Protein AF-A0A9P4YDV0-F1 (afdb_monomer)

pLDDT: mean 84.82, std 18.79, range [29.38, 98.62]

Secondary structure (DSSP, 8-state):
--PPPP------PPPP---------SPPPEEEEE-TTSSHHHHHHHTTT-TTEEEEE-TTHHHHHHHHHHHTT--TTTS-HHHHHHHHHHHHHHHHHHHHHHHHHHHTT-EEEEEEEGGGSS-GGGGSHHHHTT----------HHHHGGG-SS----------SSSSS-HHHHHTSEEEEEE--HHHHHHHHHHHHHTTS---TTSGGGGGS-SHHHHHHHHHHHHHHHHHH-S--GGGGGGSSSPPPEEEEHHHHHHSTTHHHHHHHHT--GGG---B-PPPPGGG----HHHHHHHHHHHT-SB--GGG--TT--HHHHHHHHHHHH-HHHHHHHHHHHHHHHHHHHHHHTTB-

Organism: NCBI:txid101480

Solvent-accessible surface area (backbone atoms only — not comparable to full-atom values): 20565 Å² total; per-residue (Å²): 143,86,84,83,83,86,82,88,79,87,80,80,78,80,78,82,80,79,80,77,71,78,74,63,70,78,47,50,35,33,39,36,32,27,44,83,65,25,54,61,69,57,53,49,50,30,55,69,58,31,82,58,54,46,80,47,72,48,50,39,48,63,21,45,52,48,35,49,76,73,53,69,27,52,41,70,87,80,51,52,72,64,60,40,49,52,41,50,52,41,39,48,52,16,45,39,53,48,51,48,55,44,51,54,26,49,78,70,63,29,36,34,41,36,42,41,44,40,71,44,44,36,54,49,31,62,52,31,76,54,35,74,72,69,46,90,64,89,87,58,79,58,72,47,63,78,75,57,59,77,66,80,75,68,99,64,84,67,69,75,73,55,65,86,55,78,44,21,51,37,42,69,64,57,50,62,27,35,45,34,36,41,38,50,64,40,66,60,25,54,52,53,44,51,60,29,46,49,77,64,43,90,71,63,88,85,44,74,79,56,53,63,73,49,45,60,60,53,49,57,45,43,53,48,33,46,51,50,19,37,73,68,63,39,93,65,63,77,84,65,55,67,75,48,90,38,40,61,60,42,30,44,46,36,53,34,60,69,73,46,76,33,48,60,61,48,16,74,71,54,78,49,55,67,90,31,53,34,65,62,51,79,60,50,69,70,90,76,55,95,64,54,68,57,56,48,52,70,42,47,74,63,31,74,26,48,53,80,65,72,88,77,47,64,82,89,68,51,66,68,64,49,46,53,52,31,30,75,74,63,34,61,75,51,26,51,51,50,48,53,52,25,60,69,36,42,64,49,44,54,58,48,58,77,55,39,106

Structure (mmCIF, N/CA/C/O backbone):
data_AF-A0A9P4YDV0-F1
#
_entry.id   AF-A0A9P4YDV0-F1
#
loop_
_atom_site.group_PDB
_atom_site.id
_atom_site.type_symbol
_atom_site.label_atom_id
_atom_site.label_alt_id
_atom_site.label_comp_id
_atom_site.label_asym_id
_atom_site.label_entity_id
_atom_site.label_seq_id
_atom_site.pdbx_PDB_ins_code
_atom_site.Cartn_x
_atom_site.Cartn_y
_atom_site.Cartn_z
_atom_site.occupancy
_atom_site.B_iso_or_equiv
_atom_site.auth_seq_id
_atom_site.auth_comp_id
_atom_site.auth_asym_id
_atom_site.auth_atom_id
_atom_site.pdbx_PDB_model_num
ATOM 1 N N . MET A 1 1 ? -51.296 32.438 71.874 1.00 37.81 1 MET A N 1
ATOM 2 C CA . MET A 1 1 ? -51.106 33.066 70.551 1.00 37.81 1 MET A CA 1
ATOM 3 C C . MET A 1 1 ? -49.721 33.682 70.507 1.00 37.81 1 MET A C 1
ATOM 5 O O . MET A 1 1 ? -49.513 34.690 71.159 1.00 37.81 1 MET A O 1
ATOM 9 N N . HIS A 1 2 ? -48.781 33.007 69.852 1.00 33.03 2 HIS A N 1
ATOM 10 C CA . HIS A 1 2 ? -47.797 33.551 68.909 1.00 33.03 2 HIS A CA 1
ATOM 11 C C . HIS A 1 2 ? -46.732 32.478 68.676 1.00 33.03 2 HIS A C 1
ATOM 13 O O . HIS A 1 2 ? -46.094 31.990 69.603 1.00 33.03 2 HIS A O 1
ATOM 19 N N . ILE A 1 3 ? -46.674 32.055 67.418 1.00 31.69 3 ILE A N 1
ATOM 20 C CA . ILE A 1 3 ? -45.832 31.009 66.849 1.00 31.69 3 ILE A CA 1
ATOM 21 C C . ILE A 1 3 ? -44.561 31.700 66.350 1.00 31.69 3 ILE A C 1
ATOM 23 O O . ILE A 1 3 ? -44.663 32.688 65.623 1.00 31.69 3 ILE A O 1
ATOM 27 N N . ASN A 1 4 ? -43.393 31.189 66.744 1.00 33.06 4 ASN A N 1
ATOM 28 C CA . ASN A 1 4 ? -42.101 31.593 66.192 1.00 33.06 4 ASN A CA 1
ATOM 29 C C . ASN A 1 4 ? -41.799 30.800 64.915 1.00 33.06 4 ASN A C 1
ATOM 31 O O . ASN A 1 4 ? -42.068 29.602 64.832 1.00 33.06 4 ASN A O 1
ATOM 35 N N . GLN A 1 5 ? -41.273 31.529 63.935 1.00 34.62 5 GLN A N 1
ATOM 36 C CA . GLN A 1 5 ? -40.997 31.122 62.562 1.00 34.62 5 GLN A CA 1
ATOM 37 C C . GLN A 1 5 ? -39.845 30.115 62.446 1.00 34.62 5 GLN A C 1
ATOM 39 O O . GLN A 1 5 ? -38.881 30.149 63.209 1.00 34.62 5 GLN A O 1
ATOM 44 N N . ALA A 1 6 ? -39.981 29.249 61.443 1.00 32.50 6 ALA A N 1
ATOM 45 C CA . ALA A 1 6 ? -38.998 28.293 60.964 1.00 32.50 6 ALA A CA 1
ATOM 46 C C . ALA A 1 6 ? -37.864 28.988 60.189 1.00 32.50 6 ALA A C 1
ATOM 48 O O . ALA A 1 6 ? -38.115 29.910 59.413 1.00 32.50 6 ALA A O 1
ATOM 49 N N . SER A 1 7 ? -36.634 28.508 60.376 1.00 33.78 7 SER A N 1
ATOM 50 C CA . SER A 1 7 ? -35.503 28.742 59.478 1.00 33.78 7 SER A CA 1
ATOM 51 C C . SER A 1 7 ? -35.179 27.426 58.772 1.00 33.78 7 SER A C 1
ATOM 53 O O . SER A 1 7 ? -34.692 26.491 59.414 1.00 33.78 7 SER A O 1
ATOM 55 N N . ASP A 1 8 ? -35.466 27.356 57.476 1.00 32.34 8 ASP A N 1
ATOM 56 C CA . ASP A 1 8 ? -35.072 26.250 56.607 1.00 32.34 8 ASP A CA 1
ATOM 57 C C . ASP A 1 8 ? -33.569 26.329 56.311 1.00 32.34 8 ASP A C 1
ATOM 59 O O . ASP A 1 8 ? -33.057 27.353 55.859 1.00 32.34 8 ASP A O 1
ATOM 63 N N . GLY A 1 9 ? -32.858 25.237 56.595 1.00 30.41 9 GLY A N 1
ATOM 64 C CA . GLY A 1 9 ? -31.489 25.018 56.150 1.00 30.41 9 GLY A CA 1
ATOM 65 C C . GLY A 1 9 ? -31.487 24.341 54.782 1.00 30.41 9 GLY A C 1
ATOM 66 O O . GLY A 1 9 ? -31.937 23.203 54.651 1.00 30.41 9 GLY A O 1
ATOM 67 N N . GLU A 1 10 ? -30.954 25.027 53.775 1.00 30.59 10 GLU A N 1
ATOM 68 C CA . GLU A 1 10 ? -30.620 24.453 52.472 1.00 30.59 10 GLU A CA 1
ATOM 69 C C . GLU A 1 10 ? -29.505 23.404 52.621 1.00 30.59 10 GLU A C 1
ATOM 71 O O . GLU A 1 10 ? -28.344 23.729 52.872 1.00 30.59 10 GLU A O 1
ATOM 76 N N . GLN A 1 11 ? -29.841 22.129 52.420 1.00 31.47 11 GLN A N 1
ATOM 77 C CA . GLN A 1 11 ? -28.874 21.105 52.026 1.00 31.47 11 GLN A CA 1
ATOM 78 C C . GLN A 1 11 ? -28.828 21.047 50.497 1.00 31.47 11 GLN A C 1
ATOM 80 O O . GLN A 1 11 ? -29.600 20.334 49.859 1.00 31.47 11 GLN A O 1
ATOM 85 N N . ALA A 1 12 ? -27.905 21.800 49.898 1.00 31.98 12 ALA A N 1
ATOM 86 C CA . ALA A 1 12 ? -27.522 21.606 48.506 1.00 31.98 12 ALA A CA 1
ATOM 87 C C . ALA A 1 12 ? -26.691 20.316 48.401 1.00 31.98 12 ALA A C 1
ATOM 89 O O . ALA A 1 12 ? -25.545 20.259 48.852 1.00 31.98 12 ALA A O 1
ATOM 90 N N . SER A 1 13 ? -27.283 19.261 47.835 1.00 32.31 13 SER A N 1
ATOM 91 C CA . SER A 1 13 ? -26.586 18.005 47.563 1.00 32.31 13 SER A CA 1
ATOM 92 C C . SER A 1 13 ? -25.487 18.233 46.524 1.00 32.31 13 SER A C 1
ATOM 94 O O . SER A 1 13 ? -25.754 18.671 45.403 1.00 32.31 13 SER A O 1
ATOM 96 N N . SER A 1 14 ? -24.254 17.919 46.908 1.00 34.41 14 SER A N 1
ATOM 97 C CA . SER A 1 14 ? -23.055 17.965 46.079 1.00 34.41 14 SER A CA 1
ATOM 98 C C . SER A 1 14 ? -23.213 17.156 44.790 1.00 34.41 14 SER A C 1
ATOM 100 O O . SER A 1 14 ? -23.652 16.006 44.818 1.00 34.41 14 SER A O 1
ATOM 102 N N . GLY A 1 15 ? -22.818 17.778 43.679 1.00 29.38 15 GLY A N 1
ATOM 103 C CA . GLY A 1 15 ? -22.942 17.274 42.319 1.00 29.38 15 GLY A CA 1
ATOM 104 C C . GLY A 1 15 ? -22.369 15.876 42.097 1.00 29.38 15 GLY A C 1
ATOM 105 O O . GLY A 1 15 ? -21.229 15.570 42.457 1.00 29.38 15 GLY A O 1
ATOM 106 N N . GLY A 1 16 ? -23.170 15.052 41.421 1.00 30.03 16 GLY A N 1
ATOM 107 C CA . GLY A 1 16 ? -22.703 13.832 40.785 1.00 30.03 16 GLY A CA 1
ATOM 108 C C . GLY A 1 16 ? -21.623 14.175 39.765 1.00 30.03 16 GLY A C 1
ATOM 109 O O . GLY A 1 16 ? -21.872 14.881 38.788 1.00 30.03 16 GLY A O 1
ATOM 110 N N . HIS A 1 17 ? -20.415 13.677 40.008 1.00 32.69 17 HIS A N 1
ATOM 111 C CA . HIS A 1 17 ? -19.387 13.577 38.987 1.00 32.69 17 HIS A CA 1
ATOM 112 C C . HIS A 1 17 ? -19.917 12.653 37.889 1.00 32.69 17 HIS A C 1
ATOM 114 O O . HIS A 1 17 ? -19.949 11.433 38.051 1.00 32.69 17 HIS A O 1
ATOM 120 N N . ASN A 1 18 ? -20.339 13.236 36.767 1.00 35.44 18 ASN A N 1
ATOM 121 C CA . ASN A 1 18 ? -20.419 12.506 35.512 1.00 35.44 18 ASN A CA 1
ATOM 122 C C . ASN A 1 18 ? -18.984 12.102 35.158 1.00 35.44 18 ASN A C 1
ATOM 124 O O . ASN A 1 18 ? -18.235 12.886 34.576 1.00 35.44 18 ASN A O 1
ATOM 128 N N . ASN A 1 19 ? -18.597 10.882 35.533 1.00 36.47 19 ASN A N 1
ATOM 129 C CA . ASN A 1 19 ? -17.461 10.195 34.936 1.00 36.47 19 ASN A CA 1
ATOM 130 C C . ASN A 1 19 ? -17.820 9.925 33.471 1.00 36.47 19 ASN A C 1
ATOM 132 O O . ASN A 1 19 ? -18.250 8.834 33.103 1.00 36.47 19 ASN A O 1
ATOM 136 N N . GLY A 1 20 ? -17.668 10.951 32.636 1.00 38.78 20 GLY A N 1
ATOM 137 C CA . GLY A 1 20 ? -17.596 10.817 31.192 1.00 38.78 20 GLY A CA 1
ATOM 138 C C . GLY A 1 20 ? -16.286 10.130 30.833 1.00 38.78 20 GLY A C 1
ATOM 139 O O . GLY A 1 20 ? -15.388 10.759 30.286 1.00 38.78 20 GLY A O 1
ATOM 140 N N . GLN A 1 21 ? -16.151 8.847 31.180 1.00 39.78 21 GLN A N 1
ATOM 141 C CA . GLN A 1 21 ? -15.220 7.983 30.474 1.00 39.78 21 GLN A CA 1
ATOM 142 C C . GLN A 1 21 ? -15.730 7.936 29.041 1.00 39.78 21 GLN A C 1
ATOM 144 O O . GLN A 1 21 ? -16.777 7.348 28.768 1.00 39.78 21 GLN A O 1
ATOM 149 N N . SER A 1 22 ? -15.027 8.634 28.151 1.00 44.28 22 SER A N 1
ATOM 150 C CA . SER A 1 22 ? -15.204 8.462 26.721 1.00 44.28 22 SER A CA 1
ATOM 151 C C . SER A 1 22 ? -15.054 6.973 26.436 1.00 44.28 22 SER A C 1
ATOM 153 O O . SER A 1 22 ? -13.999 6.376 26.654 1.00 44.28 22 SER A O 1
ATOM 155 N N . VAL A 1 23 ? -16.163 6.329 26.083 1.00 53.59 23 VAL A N 1
ATOM 156 C CA . VAL A 1 23 ? -16.136 4.937 25.664 1.00 53.59 23 VAL A CA 1
ATOM 157 C C . VAL A 1 23 ? -15.607 4.983 24.243 1.00 53.59 23 VAL A C 1
ATOM 159 O O . VAL A 1 23 ? -16.386 5.221 23.317 1.00 53.59 23 VAL A O 1
ATOM 162 N N . ARG A 1 24 ? -14.285 4.806 24.090 1.00 62.81 24 ARG A N 1
ATOM 163 C CA . ARG A 1 24 ? -13.625 4.624 22.793 1.00 62.81 24 ARG A CA 1
ATOM 164 C C . ARG A 1 24 ? -14.524 3.773 21.906 1.00 62.81 24 ARG A C 1
ATOM 166 O O . ARG A 1 24 ? -15.026 2.731 22.348 1.00 62.81 24 ARG A O 1
ATOM 173 N N . SER A 1 25 ? -14.775 4.240 20.684 1.00 66.06 25 SER A N 1
ATOM 174 C CA . SER A 1 25 ? -15.699 3.553 19.786 1.00 66.06 25 SER A CA 1
ATOM 175 C C . SER A 1 25 ? -15.279 2.083 19.639 1.00 66.06 25 SER A C 1
ATOM 177 O O . SER A 1 25 ? -14.094 1.754 19.665 1.00 66.06 25 SER A O 1
ATOM 179 N N . LYS A 1 26 ? -16.242 1.168 19.487 1.00 72.69 26 LYS A N 1
ATOM 180 C CA . LYS A 1 26 ? -15.947 -0.271 19.360 1.00 72.69 26 LYS A CA 1
ATOM 181 C C . LYS A 1 26 ? -15.254 -0.641 18.036 1.00 72.69 26 LYS A C 1
ATOM 183 O O . LYS A 1 26 ? -15.113 -1.830 17.757 1.00 72.69 26 LYS A O 1
ATOM 188 N N . CYS A 1 27 ? -14.868 0.323 17.195 1.00 85.25 27 CYS A N 1
ATOM 189 C CA . CYS A 1 27 ? -14.182 0.016 15.947 1.00 85.25 27 CYS A CA 1
ATOM 190 C C . CYS A 1 27 ? -12.715 -0.380 16.174 1.00 85.25 27 CYS A C 1
ATOM 192 O O . CYS A 1 27 ? -12.068 -0.005 17.154 1.00 85.25 27 CYS A O 1
ATOM 194 N N . ARG A 1 28 ? -12.200 -1.207 15.261 1.00 91.88 28 ARG A N 1
ATOM 195 C CA . ARG A 1 28 ? -10.800 -1.637 15.265 1.00 91.88 28 ARG A CA 1
ATOM 196 C C . ARG A 1 28 ? -9.918 -0.543 14.671 1.00 91.88 28 ARG A C 1
ATOM 198 O O . ARG A 1 28 ? -10.344 0.190 13.783 1.00 91.88 28 ARG A O 1
ATOM 205 N N . ASP A 1 29 ? -8.663 -0.509 15.106 1.00 95.81 29 ASP A N 1
ATOM 206 C CA . ASP A 1 29 ? -7.611 0.209 14.384 1.00 95.81 29 ASP A CA 1
ATOM 207 C C . ASP A 1 29 ? -7.491 -0.351 12.958 1.00 95.81 29 ASP A C 1
ATOM 209 O O . ASP A 1 29 ? -7.679 -1.551 12.734 1.00 95.81 29 ASP A O 1
ATOM 213 N N . VAL A 1 30 ? -7.179 0.499 11.984 1.00 97.31 30 VAL A N 1
ATOM 214 C CA . VAL A 1 30 ? -7.125 0.118 10.570 1.00 97.31 30 VAL A CA 1
ATOM 215 C C . VAL A 1 30 ? -5.687 -0.131 10.150 1.00 97.31 30 VAL A C 1
ATOM 217 O O . VAL A 1 30 ? -4.818 0.725 10.322 1.00 97.31 30 VAL A O 1
ATOM 220 N N . PHE A 1 31 ? -5.459 -1.283 9.524 1.00 97.94 31 PHE A N 1
ATOM 221 C CA . PHE A 1 31 ? -4.211 -1.586 8.838 1.00 97.94 31 PHE A CA 1
ATOM 222 C C . PHE A 1 31 ? -4.447 -1.513 7.328 1.00 97.94 31 PHE A C 1
ATOM 224 O O . PHE A 1 31 ? -5.088 -2.379 6.727 1.00 97.94 31 PHE A O 1
ATOM 231 N N . LEU A 1 32 ? -3.921 -0.461 6.706 1.00 98.25 32 LEU A N 1
ATOM 232 C CA . LEU A 1 32 ? -3.960 -0.257 5.267 1.00 98.25 32 LEU A CA 1
ATOM 233 C C . LEU A 1 32 ? -2.791 -0.988 4.602 1.00 98.25 32 LEU A C 1
ATOM 235 O O . LEU A 1 32 ? -1.633 -0.572 4.697 1.00 98.25 32 LEU A O 1
ATOM 239 N N . PHE A 1 33 ? -3.128 -2.049 3.880 1.00 97.75 33 PHE A N 1
ATOM 240 C CA . PHE A 1 33 ? -2.254 -2.792 2.989 1.00 97.75 33 PHE A CA 1
ATOM 241 C C . PHE A 1 33 ? -2.365 -2.227 1.574 1.00 97.75 33 PHE A C 1
ATOM 243 O O . PHE A 1 33 ? -3.440 -2.137 0.984 1.00 97.75 33 PHE A O 1
ATOM 250 N N . SER A 1 34 ? -1.233 -1.840 0.998 1.00 96.12 34 SER A N 1
ATOM 251 C CA . SER A 1 34 ? -1.177 -1.313 -0.370 1.00 96.12 34 SER A CA 1
ATOM 252 C C . SER A 1 34 ? -0.063 -1.966 -1.179 1.00 96.12 34 SER A C 1
ATOM 254 O O . SER A 1 34 ? 0.778 -2.685 -0.642 1.00 96.12 34 SER A O 1
ATOM 256 N N . VAL A 1 35 ? -0.033 -1.699 -2.477 1.00 93.56 35 VAL A N 1
ATOM 257 C CA . VAL A 1 35 ? 1.162 -1.874 -3.310 1.00 93.56 35 VAL A CA 1
ATOM 258 C C . VAL A 1 35 ? 1.691 -0.476 -3.634 1.00 93.56 35 VAL A C 1
ATOM 260 O O . VAL A 1 35 ? 0.962 0.517 -3.539 1.00 93.56 35 VAL A O 1
ATOM 263 N N . SER A 1 36 ? 2.972 -0.346 -3.974 1.00 91.81 36 SER A N 1
ATOM 264 C CA . SER A 1 36 ? 3.485 0.939 -4.442 1.00 91.81 36 SER A CA 1
ATOM 265 C C . SER A 1 36 ? 2.667 1.443 -5.635 1.00 91.81 36 SER A C 1
ATOM 267 O O . SER A 1 36 ? 2.254 0.675 -6.496 1.00 91.81 36 SER A O 1
ATOM 269 N N . ARG A 1 37 ? 2.447 2.762 -5.686 1.00 94.44 37 ARG A N 1
ATOM 270 C CA . ARG A 1 37 ? 1.733 3.465 -6.773 1.00 94.44 37 ARG A CA 1
ATOM 271 C C . ARG A 1 37 ? 0.225 3.182 -6.897 1.00 94.44 37 ARG A C 1
ATOM 273 O O . ARG A 1 37 ? -0.366 3.543 -7.915 1.00 94.44 37 ARG A O 1
ATOM 280 N N . THR A 1 38 ? -0.437 2.685 -5.848 1.00 94.69 38 THR A N 1
ATOM 281 C CA . THR A 1 38 ? -1.906 2.502 -5.823 1.00 94.69 38 THR A CA 1
ATOM 282 C C . THR A 1 38 ? -2.711 3.732 -5.385 1.00 94.69 38 THR A C 1
ATOM 284 O O . THR A 1 38 ? -3.892 3.601 -5.129 1.00 94.69 38 THR A O 1
ATOM 287 N N . LEU A 1 39 ? -2.113 4.930 -5.307 1.00 96.06 39 LEU A N 1
ATOM 288 C CA . LEU A 1 39 ? -2.715 6.143 -4.706 1.00 96.06 39 LEU A CA 1
ATOM 289 C C . LEU A 1 39 ? -2.942 6.074 -3.183 1.00 96.06 39 LEU A C 1
ATOM 291 O O . LEU A 1 39 ? -3.650 6.905 -2.625 1.00 96.06 39 LEU A O 1
ATOM 295 N N . SER A 1 40 ? -2.261 5.171 -2.478 1.00 96.19 40 SER A N 1
ATOM 296 C CA . SER A 1 40 ? -2.430 5.001 -1.028 1.00 96.19 40 SER A CA 1
ATOM 297 C C . SER A 1 40 ? -2.066 6.223 -0.179 1.00 96.19 40 SER A C 1
ATOM 299 O O . SER A 1 40 ? -2.691 6.455 0.848 1.00 96.19 40 SER A O 1
ATOM 301 N N . ASN A 1 41 ? -1.144 7.081 -0.630 1.00 95.75 41 ASN A N 1
ATOM 302 C CA . ASN A 1 41 ? -0.886 8.366 0.038 1.00 95.75 41 ASN A CA 1
ATOM 303 C C . ASN A 1 41 ? -2.015 9.397 -0.170 1.00 95.75 41 ASN A C 1
ATOM 305 O O . ASN A 1 41 ? -2.311 10.158 0.746 1.00 95.75 41 ASN A O 1
ATOM 309 N N . VAL A 1 42 ? -2.662 9.413 -1.345 1.00 96.31 42 VAL A N 1
ATOM 310 C CA . VAL A 1 42 ? -3.852 10.254 -1.597 1.00 96.31 42 VAL A CA 1
ATOM 311 C C . VAL A 1 42 ? -4.998 9.787 -0.703 1.00 96.31 42 VAL A C 1
ATOM 313 O O . VAL A 1 42 ? -5.668 10.596 -0.074 1.00 96.31 42 VAL A O 1
ATOM 316 N N . PHE A 1 43 ? -5.174 8.471 -0.588 1.00 97.19 43 PHE A N 1
ATOM 317 C CA . PHE A 1 43 ? -6.168 7.872 0.293 1.00 97.19 43 PHE A CA 1
ATOM 318 C C . PHE A 1 43 ? -5.951 8.245 1.767 1.00 97.19 43 PHE A C 1
ATOM 320 O O . PHE A 1 43 ? -6.890 8.683 2.425 1.00 97.19 43 PHE A O 1
ATOM 327 N N . CYS A 1 44 ? -4.714 8.191 2.274 1.00 96.94 44 CYS A N 1
ATOM 328 C CA . CYS A 1 44 ? -4.419 8.713 3.613 1.00 96.94 44 CYS A CA 1
ATOM 329 C C . CYS A 1 44 ? -4.720 10.214 3.728 1.00 96.94 44 CYS A C 1
ATOM 331 O O . CYS A 1 44 ? -5.302 10.637 4.723 1.00 96.94 44 CYS A O 1
ATOM 333 N N . ARG A 1 45 ? -4.411 11.027 2.709 1.00 96.06 45 ARG A N 1
ATOM 334 C CA . ARG A 1 45 ? -4.729 12.465 2.718 1.00 96.06 45 ARG A CA 1
ATOM 335 C C . ARG A 1 45 ? -6.236 12.726 2.825 1.00 96.06 45 ARG A C 1
ATOM 337 O O . ARG A 1 45 ? -6.629 13.560 3.633 1.00 96.06 45 ARG A O 1
ATOM 344 N N . LEU A 1 46 ? -7.066 11.969 2.102 1.00 97.25 46 LEU A N 1
ATOM 345 C CA . LEU A 1 46 ? -8.532 12.039 2.208 1.00 97.25 46 LEU A CA 1
ATOM 346 C C . LEU A 1 46 ? -9.027 11.743 3.630 1.00 97.25 46 LEU A C 1
ATOM 348 O O . LEU A 1 46 ? -9.967 12.373 4.105 1.00 97.25 46 LEU A O 1
ATOM 352 N N . LEU A 1 47 ? -8.384 10.802 4.320 1.00 97.19 47 LEU A N 1
ATOM 353 C CA . LEU A 1 47 ? -8.751 10.376 5.671 1.00 97.19 47 LEU A CA 1
ATOM 354 C C . LEU A 1 47 ? -8.052 11.185 6.778 1.00 97.19 47 LEU A C 1
ATOM 356 O O . LEU A 1 47 ? -8.191 10.858 7.955 1.00 97.19 47 LEU A O 1
ATOM 360 N N . SER A 1 48 ? -7.274 12.221 6.448 1.00 96.31 48 SER A N 1
ATOM 361 C CA . SER A 1 48 ? -6.397 12.877 7.431 1.00 96.31 48 SER A CA 1
ATOM 362 C C . SER A 1 48 ? -7.128 13.790 8.418 1.00 96.31 48 SER A C 1
ATOM 364 O O . SER A 1 48 ? -6.515 14.250 9.374 1.00 96.31 48 SER A O 1
ATOM 366 N N . ALA A 1 49 ? -8.398 14.117 8.161 1.00 96.44 49 ALA A N 1
ATOM 367 C CA . ALA A 1 49 ? -9.209 14.999 9.004 1.00 96.44 49 ALA A CA 1
ATOM 368 C C . ALA A 1 49 ? -10.211 14.239 9.894 1.00 96.44 49 ALA A C 1
ATOM 370 O O . ALA A 1 49 ? -11.036 14.865 10.557 1.00 96.44 49 ALA A O 1
ATOM 371 N N . GLN A 1 50 ? -10.144 12.903 9.917 1.00 96.50 50 GLN A N 1
ATOM 372 C CA . GLN A 1 50 ? -11.027 12.061 10.719 1.00 96.50 50 GLN A CA 1
ATOM 373 C C . GLN A 1 50 ? -10.846 12.346 12.215 1.00 96.50 50 GLN A C 1
ATOM 375 O O . GLN A 1 50 ? -9.773 12.140 12.786 1.00 96.50 50 GLN A O 1
ATOM 380 N N . THR A 1 51 ? -11.910 12.817 12.862 1.00 94.06 51 THR A N 1
ATOM 381 C CA . THR A 1 51 ? -11.916 13.070 14.306 1.00 94.06 51 THR A CA 1
ATOM 382 C C . THR A 1 51 ? -11.838 11.754 15.074 1.00 94.06 51 THR A C 1
ATOM 384 O O . THR A 1 51 ? -12.481 10.773 14.714 1.00 94.06 51 THR A O 1
ATOM 387 N N . GLY A 1 52 ? -11.008 11.707 16.119 1.00 94.31 52 GLY A N 1
ATOM 388 C CA . GLY A 1 52 ? -10.752 10.469 16.866 1.00 94.31 52 GLY A CA 1
ATOM 389 C C . GLY A 1 52 ? -9.795 9.493 16.172 1.00 94.31 52 GLY A C 1
ATOM 390 O O . GLY A 1 52 ? -9.674 8.360 16.625 1.00 94.31 52 GLY A O 1
ATOM 391 N N . TRP A 1 53 ? -9.100 9.908 15.105 1.00 96.81 53 TRP A N 1
ATOM 392 C CA . TRP A 1 53 ? -8.106 9.089 14.409 1.00 96.81 53 TRP A CA 1
ATOM 393 C C . TRP A 1 53 ? -6.730 9.758 14.372 1.00 96.81 53 TRP A C 1
ATOM 395 O O . TRP A 1 53 ? -6.610 10.981 14.307 1.00 96.81 53 TRP A O 1
ATOM 405 N N . VAL A 1 54 ? -5.683 8.937 14.369 1.00 97.12 54 VAL A N 1
ATOM 406 C CA . VAL A 1 54 ? -4.307 9.328 14.037 1.00 97.12 54 VAL A CA 1
ATOM 407 C C . VAL A 1 54 ? -3.787 8.460 12.901 1.00 97.12 54 VAL A C 1
ATOM 409 O O . VAL A 1 54 ? -4.171 7.297 12.768 1.00 97.12 54 VAL A O 1
ATOM 412 N N . GLN A 1 55 ? -2.916 9.027 12.072 1.00 96.62 55 GLN A N 1
ATOM 413 C CA . GLN A 1 55 ? -2.274 8.308 10.977 1.00 96.62 55 GLN A CA 1
ATOM 414 C C . GLN A 1 55 ? -0.815 8.036 11.293 1.00 96.62 55 GLN A C 1
ATOM 416 O O . GLN A 1 55 ? -0.134 8.871 11.889 1.00 96.62 55 GLN A O 1
ATOM 421 N N . SER A 1 56 ? -0.336 6.882 10.846 1.00 94.56 56 SER A N 1
ATOM 422 C CA . SER A 1 56 ? 1.076 6.540 10.909 1.00 94.56 56 SER A CA 1
ATOM 423 C C . SER A 1 56 ? 1.492 5.704 9.704 1.00 94.56 56 SER A C 1
ATOM 425 O O . SER A 1 56 ? 0.707 4.917 9.181 1.00 94.56 56 SER A O 1
ATOM 427 N N . ASP A 1 57 ? 2.735 5.853 9.257 1.00 89.12 57 ASP A N 1
ATOM 428 C CA . ASP A 1 57 ? 3.164 5.353 7.953 1.00 89.12 57 ASP A CA 1
ATOM 429 C C . ASP A 1 57 ? 4.487 4.571 8.022 1.00 89.12 57 ASP A C 1
ATOM 431 O O . ASP A 1 57 ? 5.453 4.976 8.667 1.00 89.12 57 ASP A O 1
ATOM 435 N N . TYR A 1 58 ? 4.543 3.470 7.266 1.00 89.38 58 TYR A N 1
ATOM 436 C CA . TYR A 1 58 ? 5.756 2.785 6.801 1.00 89.38 58 TYR A CA 1
ATOM 437 C C . TYR A 1 58 ? 6.764 2.322 7.868 1.00 89.38 58 TYR A C 1
ATOM 439 O O . TYR A 1 58 ? 7.970 2.276 7.617 1.00 89.38 58 TYR A O 1
ATOM 447 N N . HIS A 1 59 ? 6.297 1.886 9.037 1.00 93.75 59 HIS A N 1
ATOM 448 C CA . HIS A 1 59 ? 7.183 1.389 10.100 1.00 93.75 59 HIS A CA 1
ATOM 449 C C . HIS A 1 59 ? 8.048 0.185 9.695 1.00 93.75 59 HIS A C 1
ATOM 451 O O . HIS A 1 59 ? 9.131 -0.006 10.241 1.00 93.75 59 HIS A O 1
ATOM 457 N N . LEU A 1 60 ? 7.612 -0.596 8.703 1.00 93.38 60 LEU A N 1
ATOM 458 C CA . LEU A 1 60 ? 8.274 -1.833 8.266 1.00 93.38 60 LEU A CA 1
ATOM 459 C C . LEU A 1 60 ? 9.201 -1.632 7.052 1.00 93.38 60 LEU A C 1
ATOM 461 O O . LEU A 1 60 ? 9.841 -2.563 6.568 1.00 93.38 60 LEU A O 1
ATOM 465 N N . GLN A 1 61 ? 9.307 -0.397 6.556 1.00 93.12 61 GLN A N 1
ATOM 466 C CA . GLN A 1 61 ? 10.058 -0.064 5.347 1.00 93.12 61 GLN A CA 1
ATOM 467 C C . GLN A 1 61 ? 11.573 -0.303 5.487 1.00 93.12 61 GLN A C 1
ATOM 469 O O . GLN A 1 61 ? 12.233 -0.662 4.509 1.00 93.12 61 GLN A O 1
ATOM 474 N N . LYS A 1 62 ? 12.143 -0.086 6.681 1.00 93.38 62 LYS A N 1
ATOM 475 C CA . LYS A 1 62 ? 13.597 -0.187 6.904 1.00 93.38 62 LYS A CA 1
ATOM 476 C C . LYS A 1 62 ? 14.116 -1.609 6.685 1.00 93.38 62 LYS A C 1
ATOM 478 O O . LYS A 1 62 ? 15.069 -1.780 5.931 1.00 93.38 62 LYS A O 1
ATOM 483 N N . GLY A 1 63 ? 13.468 -2.608 7.291 1.00 92.75 63 GLY A N 1
ATOM 484 C CA . GLY A 1 63 ? 13.827 -4.020 7.115 1.00 92.75 63 GLY A CA 1
ATOM 485 C C . GLY A 1 63 ? 13.716 -4.458 5.653 1.00 92.75 63 GLY A C 1
ATOM 486 O O . GLY A 1 63 ? 14.635 -5.076 5.118 1.00 92.75 63 GLY A O 1
ATOM 487 N N . PHE A 1 64 ? 12.650 -4.038 4.961 1.00 92.19 64 PHE A N 1
ATOM 488 C CA . PHE A 1 64 ? 12.488 -4.314 3.533 1.00 92.19 64 PHE A CA 1
ATOM 489 C C . PHE A 1 64 ? 13.632 -3.733 2.689 1.00 92.19 64 PHE A C 1
ATOM 491 O O . PHE A 1 64 ? 14.250 -4.463 1.914 1.00 92.19 64 PHE A O 1
ATOM 498 N N . PHE A 1 65 ? 13.955 -2.442 2.832 1.00 91.31 65 PHE A N 1
ATOM 499 C CA . PHE A 1 65 ? 15.025 -1.849 2.022 1.00 91.31 65 PHE A CA 1
ATOM 500 C C . PHE A 1 65 ? 16.408 -2.375 2.389 1.00 91.31 65 PHE A C 1
ATOM 502 O O . PHE A 1 65 ? 17.227 -2.546 1.494 1.00 91.31 65 PHE A O 1
ATOM 509 N N . HIS A 1 66 ? 16.642 -2.727 3.652 1.00 93.75 66 HIS A N 1
ATOM 510 C CA . HIS A 1 66 ? 17.843 -3.460 4.032 1.00 93.75 66 HIS A CA 1
ATOM 511 C C . HIS A 1 66 ? 17.947 -4.794 3.275 1.00 93.75 66 HIS A C 1
ATOM 513 O O . HIS A 1 66 ? 18.978 -5.057 2.662 1.00 93.75 66 HIS A O 1
ATOM 519 N N . SER A 1 67 ? 16.870 -5.590 3.231 1.00 91.25 67 SER A N 1
ATOM 520 C CA . SER A 1 67 ? 16.871 -6.870 2.505 1.00 91.25 67 SER A CA 1
ATOM 521 C C . SER A 1 67 ? 17.117 -6.720 1.005 1.00 91.25 67 SER A C 1
ATOM 523 O O . SER A 1 67 ? 17.907 -7.467 0.428 1.00 91.25 67 SER A O 1
ATOM 525 N N . ARG A 1 68 ? 16.517 -5.697 0.384 1.00 89.44 68 ARG A N 1
ATOM 526 C CA . ARG A 1 68 ? 16.764 -5.359 -1.020 1.00 89.44 68 ARG A CA 1
ATOM 527 C C . ARG A 1 68 ? 18.225 -4.984 -1.248 1.00 89.44 68 ARG A C 1
ATOM 529 O O . ARG A 1 68 ? 18.869 -5.517 -2.141 1.00 89.44 68 ARG A O 1
ATOM 536 N N . ASP A 1 69 ? 18.729 -4.044 -0.458 1.00 90.19 69 ASP A N 1
ATOM 537 C CA . ASP A 1 69 ? 20.004 -3.386 -0.733 1.00 90.19 69 ASP A CA 1
ATOM 538 C C . ASP A 1 69 ? 21.210 -4.260 -0.334 1.00 90.19 69 ASP A C 1
ATOM 540 O O . ASP A 1 69 ? 22.302 -4.065 -0.867 1.00 90.19 69 ASP A O 1
ATOM 544 N N . LYS A 1 70 ? 21.046 -5.204 0.607 1.00 93.62 70 LYS A N 1
ATOM 545 C CA . LYS A 1 70 ? 22.149 -6.026 1.137 1.00 93.62 70 LYS A CA 1
ATOM 546 C C . LYS A 1 70 ? 22.208 -7.443 0.596 1.00 93.62 70 LYS A C 1
ATOM 548 O O . LYS A 1 70 ? 23.307 -7.982 0.496 1.00 93.62 70 LYS A O 1
ATOM 553 N N . PHE A 1 71 ? 21.068 -8.045 0.274 1.00 91.25 71 PHE A N 1
ATOM 554 C CA . PHE A 1 71 ? 21.031 -9.442 -0.150 1.00 91.25 71 PHE A CA 1
ATOM 555 C C . PHE A 1 71 ? 19.959 -9.747 -1.202 1.00 91.25 71 PHE A C 1
ATOM 557 O O . PHE A 1 71 ? 19.656 -10.915 -1.415 1.00 91.25 71 PHE A O 1
ATOM 564 N N . ASP A 1 72 ? 19.408 -8.732 -1.885 1.00 87.94 72 ASP A N 1
ATOM 565 C CA . ASP A 1 72 ? 18.481 -8.894 -3.023 1.00 87.94 72 ASP A CA 1
ATOM 566 C C . ASP A 1 72 ? 17.339 -9.890 -2.735 1.00 87.94 72 ASP A C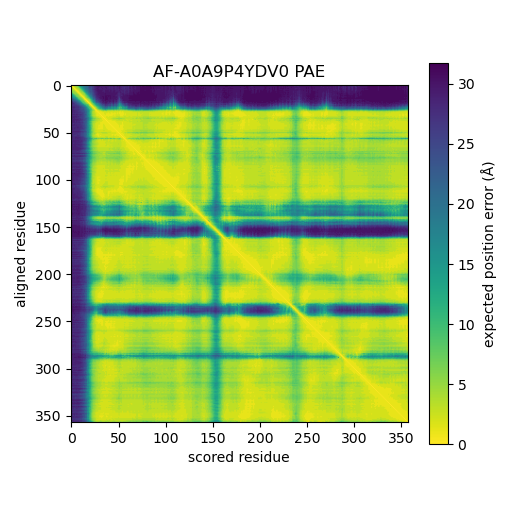 1
ATOM 568 O O . ASP A 1 72 ? 16.989 -10.740 -3.558 1.00 87.94 72 ASP A O 1
ATOM 572 N N . TRP A 1 73 ? 16.799 -9.816 -1.511 1.00 87.00 73 TRP A N 1
ATOM 573 C CA . TRP A 1 73 ? 15.738 -10.700 -1.009 1.00 87.00 73 TRP A CA 1
ATOM 574 C C . TRP A 1 73 ? 16.061 -12.203 -1.057 1.00 87.00 73 TRP A C 1
ATOM 576 O O . TRP A 1 73 ? 15.151 -13.033 -1.088 1.00 87.00 73 TRP A O 1
ATOM 586 N N . ALA A 1 74 ? 17.346 -12.566 -1.067 1.00 86.69 74 ALA A N 1
ATOM 587 C CA . ALA A 1 74 ? 17.776 -13.946 -0.902 1.00 86.69 74 ALA A CA 1
ATOM 588 C C . ALA A 1 74 ? 17.190 -14.560 0.387 1.00 86.69 74 ALA A C 1
ATOM 590 O O . ALA A 1 74 ? 16.980 -13.833 1.369 1.00 86.69 74 ALA A O 1
ATOM 591 N N . PRO A 1 75 ? 16.929 -15.880 0.400 1.00 86.31 75 PRO A N 1
ATOM 592 C CA . PRO A 1 75 ? 16.416 -16.559 1.579 1.00 86.31 75 PRO A CA 1
ATOM 593 C C . PRO A 1 75 ? 17.268 -16.348 2.832 1.00 86.31 75 PRO A C 1
ATOM 595 O O . PRO A 1 75 ? 18.497 -16.345 2.772 1.00 86.31 75 PRO A O 1
ATOM 598 N N . LEU A 1 76 ? 16.618 -16.175 3.989 1.00 86.19 76 LEU A N 1
ATOM 599 C CA . LEU A 1 76 ? 17.310 -15.870 5.251 1.00 86.19 76 LEU A CA 1
ATOM 600 C C . LEU A 1 76 ? 18.243 -16.991 5.746 1.00 86.19 76 LEU A C 1
ATOM 602 O O . LEU A 1 76 ? 19.075 -16.754 6.621 1.00 86.19 76 LEU A O 1
ATOM 606 N N . ASP A 1 77 ? 18.087 -18.213 5.247 1.00 85.94 77 ASP A N 1
ATOM 607 C CA . ASP A 1 77 ? 18.959 -19.366 5.489 1.00 85.94 77 ASP A CA 1
ATOM 608 C C . ASP A 1 77 ? 20.100 -19.504 4.465 1.00 85.94 77 ASP A C 1
ATOM 610 O O . ASP A 1 77 ? 21.024 -20.281 4.693 1.00 85.94 77 ASP A O 1
ATOM 614 N N . GLU A 1 78 ? 20.079 -18.717 3.388 1.00 88.81 78 GLU A N 1
ATOM 615 C CA . GLU A 1 78 ? 21.134 -18.656 2.367 1.00 88.81 78 GLU A CA 1
ATOM 616 C C . GLU A 1 78 ? 22.077 -17.446 2.548 1.00 88.81 78 GLU A C 1
ATOM 618 O O . GLU A 1 78 ? 23.079 -17.322 1.839 1.00 88.81 78 GLU A O 1
ATOM 623 N N . ILE A 1 79 ? 21.790 -16.550 3.500 1.00 90.62 79 ILE A N 1
ATOM 624 C CA . ILE A 1 79 ? 22.618 -15.375 3.829 1.00 90.62 79 ILE A CA 1
ATOM 625 C C . ILE A 1 79 ? 23.455 -15.592 5.098 1.00 90.62 79 ILE A C 1
ATOM 627 O O . ILE A 1 79 ? 23.261 -16.550 5.842 1.00 90.62 79 ILE A O 1
ATOM 631 N N . SER A 1 80 ? 24.392 -14.679 5.376 1.00 94.69 80 SER A N 1
ATOM 632 C CA . SER A 1 80 ? 25.206 -14.747 6.595 1.00 94.69 80 SER A CA 1
ATOM 633 C C . SER A 1 80 ? 24.386 -14.494 7.866 1.00 94.69 80 SER A C 1
ATOM 635 O O . SER A 1 80 ? 23.440 -13.702 7.870 1.00 94.69 80 SER A O 1
ATOM 637 N N . ASP A 1 81 ? 24.815 -15.091 8.981 1.00 92.94 81 ASP A N 1
ATOM 638 C CA . ASP A 1 81 ? 24.193 -14.887 10.298 1.00 92.94 81 ASP A CA 1
ATOM 639 C C . ASP A 1 81 ? 24.170 -13.416 10.736 1.00 92.94 81 ASP A C 1
ATOM 641 O O . ASP A 1 81 ? 23.283 -13.007 11.483 1.00 92.94 81 ASP A O 1
ATOM 645 N N . GLU A 1 82 ? 25.149 -12.617 10.300 1.00 95.50 82 GLU A N 1
ATOM 646 C CA . GLU A 1 82 ? 25.189 -11.172 10.557 1.00 95.50 82 GLU A CA 1
ATOM 647 C C . GLU A 1 82 ? 24.039 -10.462 9.832 1.00 95.50 82 GLU A C 1
ATOM 649 O O . GLU A 1 82 ? 23.208 -9.831 10.481 1.00 95.50 82 GLU A O 1
ATOM 654 N N . LEU A 1 83 ? 23.916 -10.649 8.511 1.00 94.56 83 LEU A N 1
ATOM 655 C CA . LEU A 1 83 ? 22.848 -10.036 7.712 1.00 94.56 83 LEU A CA 1
ATOM 656 C C . LEU A 1 83 ? 21.460 -10.500 8.164 1.00 94.56 83 LEU A C 1
ATOM 658 O O . LEU A 1 83 ? 20.519 -9.707 8.227 1.00 94.56 83 LEU A O 1
ATOM 662 N N . ARG A 1 84 ? 21.335 -11.780 8.530 1.00 91.69 84 ARG A N 1
ATOM 663 C CA . ARG A 1 84 ? 20.102 -12.335 9.091 1.00 91.69 84 ARG A CA 1
ATOM 664 C C . ARG A 1 84 ? 19.719 -11.639 10.397 1.00 91.69 84 ARG A C 1
ATOM 666 O O . ARG A 1 84 ? 18.562 -11.248 10.552 1.00 91.69 84 ARG A O 1
ATOM 673 N N . ARG A 1 85 ? 20.667 -11.468 11.328 1.00 92.12 85 ARG A N 1
ATOM 674 C CA . ARG A 1 85 ? 20.432 -10.763 12.601 1.00 92.12 85 ARG A CA 1
ATOM 675 C C . ARG A 1 85 ? 20.087 -9.293 12.383 1.00 92.12 85 ARG A C 1
ATOM 677 O O . ARG A 1 85 ? 19.145 -8.813 13.007 1.00 92.12 85 ARG A O 1
ATOM 684 N N . GLU A 1 86 ? 20.785 -8.605 11.481 1.00 95.00 86 GLU A N 1
ATOM 685 C CA . GLU A 1 86 ? 20.499 -7.208 11.132 1.00 95.00 86 GLU A CA 1
ATOM 686 C C . GLU A 1 86 ? 19.073 -7.035 10.585 1.00 95.00 86 GLU A C 1
ATOM 688 O O . GLU A 1 86 ? 18.328 -6.172 11.058 1.00 95.00 86 GLU A O 1
ATOM 693 N N . TYR A 1 87 ? 18.652 -7.883 9.639 1.00 93.19 87 TYR A N 1
ATOM 694 C CA . TYR A 1 87 ? 17.288 -7.857 9.104 1.00 93.19 87 TYR A CA 1
ATOM 695 C C . TYR A 1 87 ? 16.230 -8.109 10.189 1.00 93.19 87 TYR A C 1
ATOM 697 O O . TYR A 1 87 ? 15.237 -7.375 10.268 1.00 93.19 87 TYR A O 1
ATOM 705 N N . ILE A 1 88 ? 16.436 -9.132 11.026 1.00 91.50 88 ILE A N 1
ATOM 706 C CA . ILE A 1 88 ? 15.509 -9.485 12.109 1.00 91.50 88 ILE A CA 1
ATOM 707 C C . ILE A 1 88 ? 15.376 -8.318 13.093 1.00 91.50 88 ILE A C 1
ATOM 709 O O . ILE A 1 88 ? 14.256 -7.928 13.420 1.00 91.50 88 ILE A O 1
ATOM 713 N N . GLU A 1 89 ? 16.485 -7.705 13.508 1.00 93.12 89 GLU A N 1
ATOM 714 C CA . GLU A 1 89 ? 16.465 -6.581 14.448 1.00 93.12 89 GLU A CA 1
ATOM 715 C C . GLU A 1 89 ? 15.790 -5.336 13.849 1.00 93.12 89 GLU A C 1
ATOM 717 O O . GLU A 1 89 ? 14.937 -4.730 14.495 1.00 93.12 89 GLU A O 1
ATOM 722 N N . LEU A 1 90 ? 16.066 -4.992 12.585 1.00 95.00 90 LEU A N 1
ATOM 723 C CA . LEU A 1 90 ? 15.370 -3.894 11.896 1.00 95.00 90 LEU A CA 1
ATOM 724 C C . LEU A 1 90 ? 13.859 -4.138 11.781 1.00 95.00 90 LEU A C 1
ATOM 726 O O . LEU A 1 90 ? 13.066 -3.197 11.870 1.00 95.00 90 LEU A O 1
ATOM 730 N N . THR A 1 91 ? 13.458 -5.392 11.576 1.00 92.56 91 THR A N 1
ATOM 731 C CA . THR A 1 91 ? 12.044 -5.775 11.497 1.00 92.56 91 THR A CA 1
ATOM 732 C C . THR A 1 91 ? 11.382 -5.695 12.873 1.00 92.56 91 THR A C 1
ATOM 734 O O . THR A 1 91 ? 10.300 -5.117 12.982 1.00 92.56 91 THR A O 1
ATOM 737 N N . HIS A 1 92 ? 12.047 -6.166 13.936 1.00 92.00 92 HIS A N 1
ATOM 738 C CA . HIS A 1 92 ? 11.583 -5.993 15.318 1.00 92.00 92 HIS A CA 1
ATOM 739 C C . HIS A 1 92 ? 11.380 -4.520 15.669 1.00 92.00 92 HIS A C 1
ATOM 741 O O . HIS A 1 92 ? 10.303 -4.160 16.137 1.00 92.00 92 HIS A O 1
ATOM 747 N N . GLN A 1 93 ? 12.353 -3.658 15.372 1.00 93.38 93 GLN A N 1
ATOM 748 C CA . GLN A 1 93 ? 12.237 -2.217 15.617 1.00 93.38 93 GLN A CA 1
ATOM 749 C C . GLN A 1 93 ? 11.025 -1.609 14.901 1.00 93.38 93 GLN A C 1
ATOM 751 O O . GLN A 1 93 ? 10.296 -0.806 15.480 1.00 93.38 93 GLN A O 1
ATOM 756 N N . GLY A 1 94 ? 10.772 -2.005 13.650 1.00 94.00 94 GLY A N 1
ATOM 757 C CA . GLY A 1 94 ? 9.589 -1.561 12.911 1.00 94.00 94 GLY A CA 1
ATOM 758 C C . GLY A 1 94 ? 8.277 -1.982 13.580 1.00 94.00 94 GLY A C 1
ATOM 759 O O . GLY A 1 94 ? 7.358 -1.172 13.715 1.00 94.00 94 GLY A O 1
ATOM 760 N N . VAL A 1 95 ? 8.199 -3.231 14.046 1.00 93.25 95 VAL A N 1
ATOM 761 C CA . VAL A 1 95 ? 7.031 -3.758 14.768 1.00 93.25 95 VAL A CA 1
ATOM 762 C C . VAL A 1 95 ? 6.834 -3.059 16.118 1.00 93.25 95 VAL A C 1
ATOM 764 O O . VAL A 1 95 ? 5.702 -2.756 16.488 1.00 93.25 95 VAL A O 1
ATOM 767 N N . GLU A 1 96 ? 7.911 -2.731 16.830 1.00 92.25 96 GLU A N 1
ATOM 768 C CA . GLU A 1 96 ? 7.854 -1.993 18.096 1.00 92.25 96 GLU A CA 1
ATOM 769 C C . GLU A 1 96 ? 7.376 -0.555 17.918 1.00 92.25 96 GLU A C 1
ATOM 771 O O . GLU A 1 96 ? 6.543 -0.089 18.693 1.00 92.25 96 GLU A O 1
ATOM 776 N N . ILE A 1 97 ? 7.848 0.141 16.880 1.00 94.19 97 ILE A N 1
ATOM 777 C CA . ILE A 1 97 ? 7.382 1.499 16.572 1.00 94.19 97 ILE A CA 1
ATOM 778 C C . ILE A 1 97 ? 5.886 1.479 16.233 1.00 94.19 97 ILE A C 1
ATOM 780 O O . ILE A 1 97 ? 5.145 2.332 16.718 1.00 94.19 97 ILE A O 1
ATOM 784 N N . LEU A 1 98 ? 5.427 0.496 15.448 1.00 95.50 98 LEU A N 1
ATOM 785 C CA . LEU A 1 98 ? 4.004 0.312 15.152 1.00 95.50 98 LEU A CA 1
ATOM 786 C C . LEU A 1 98 ? 3.193 0.059 16.430 1.00 95.50 98 LEU A C 1
ATOM 788 O O . LEU A 1 98 ? 2.178 0.716 16.660 1.00 95.50 98 LEU A O 1
ATOM 792 N N . GLN A 1 99 ? 3.643 -0.869 17.274 1.00 93.81 99 GLN A N 1
ATOM 793 C CA . GLN A 1 99 ? 2.962 -1.183 18.525 1.00 93.81 99 GLN A CA 1
ATOM 794 C C . GLN A 1 99 ? 2.884 0.046 19.442 1.00 93.81 99 GLN A C 1
ATOM 796 O O . GLN A 1 99 ? 1.810 0.376 19.941 1.00 93.81 99 GLN A O 1
ATOM 801 N N . LYS A 1 100 ? 3.985 0.791 19.571 1.00 94.00 100 LYS A N 1
ATOM 802 C CA . LYS A 1 100 ? 4.023 2.040 20.329 1.00 94.00 100 LYS A CA 1
ATOM 803 C C . LYS A 1 100 ? 3.061 3.090 19.767 1.00 94.00 100 LYS A C 1
ATOM 805 O O . LYS A 1 100 ? 2.329 3.703 20.537 1.00 94.00 100 LYS A O 1
ATOM 810 N N . ALA A 1 101 ? 3.024 3.286 18.447 1.00 96.06 101 ALA A N 1
ATOM 811 C CA . ALA A 1 101 ? 2.100 4.231 17.816 1.00 96.06 101 ALA A CA 1
ATOM 812 C C . ALA A 1 101 ? 0.633 3.875 18.111 1.00 96.06 101 ALA A C 1
ATOM 814 O O . ALA A 1 101 ? -0.190 4.759 18.351 1.00 96.06 101 ALA A O 1
ATOM 815 N N . ARG A 1 102 ? 0.311 2.576 18.140 1.00 94.62 102 ARG A N 1
ATOM 816 C CA . ARG A 1 102 ? -1.022 2.084 18.499 1.00 94.62 102 ARG A CA 1
ATOM 817 C C . ARG A 1 102 ? -1.357 2.358 19.964 1.00 94.62 102 ARG A C 1
ATOM 819 O O . ARG A 1 102 ? -2.443 2.843 20.261 1.00 94.62 102 ARG A O 1
ATOM 826 N N . GLU A 1 103 ? -0.434 2.071 20.875 1.00 93.69 103 GLU A N 1
ATOM 827 C CA . GLU A 1 103 ? -0.608 2.329 22.309 1.00 93.69 103 GLU A CA 1
ATOM 828 C C . GLU A 1 103 ? -0.764 3.816 22.615 1.00 93.69 103 GLU A C 1
ATOM 830 O O . GLU A 1 103 ? -1.605 4.192 23.429 1.00 93.69 103 GLU A O 1
ATOM 835 N N . ASP A 1 104 ? 0.022 4.668 21.962 1.00 95.25 104 ASP A N 1
ATOM 836 C CA . ASP A 1 104 ? -0.060 6.114 22.144 1.00 95.25 104 ASP A CA 1
ATOM 837 C C . ASP A 1 104 ? -1.399 6.658 21.606 1.00 95.25 104 ASP A C 1
ATOM 839 O O . ASP A 1 104 ? -2.046 7.449 22.290 1.00 95.25 104 ASP A O 1
ATOM 843 N N . ALA A 1 105 ? -1.900 6.143 20.474 1.00 95.50 105 ALA A N 1
ATOM 844 C CA . ALA A 1 105 ? -3.249 6.455 19.991 1.00 95.50 105 ALA A CA 1
ATOM 845 C C . ALA A 1 105 ? -4.338 6.065 21.007 1.00 95.50 105 ALA A C 1
ATOM 847 O O . ALA A 1 105 ? -5.243 6.853 21.275 1.00 95.50 105 ALA A O 1
ATOM 848 N N . ILE A 1 106 ? -4.234 4.875 21.611 1.00 93.31 106 ILE A N 1
ATOM 849 C CA . ILE A 1 106 ? -5.179 4.397 22.633 1.00 93.31 106 ILE A CA 1
ATOM 850 C C . ILE A 1 106 ? -5.151 5.292 23.879 1.00 93.31 106 ILE A C 1
ATOM 852 O O . ILE A 1 106 ? -6.212 5.631 24.399 1.00 93.31 106 ILE A O 1
ATOM 856 N N . LYS A 1 107 ? -3.964 5.702 24.351 1.00 94.50 107 LYS A N 1
ATOM 857 C CA . LYS A 1 107 ? -3.821 6.613 25.505 1.00 94.50 107 LYS A CA 1
ATOM 858 C C . LYS A 1 107 ? -4.473 7.973 25.262 1.00 94.50 107 LYS A C 1
ATOM 860 O O . LYS A 1 107 ? -4.942 8.594 26.210 1.00 94.50 107 LYS A O 1
ATOM 865 N N . GLU A 1 108 ? -4.504 8.423 24.011 1.00 94.69 108 GLU A N 1
ATOM 866 C CA . GLU A 1 108 ? -5.168 9.661 23.590 1.00 94.69 108 GLU A CA 1
ATOM 867 C C . GLU A 1 108 ? -6.660 9.484 23.261 1.00 94.69 108 GLU A C 1
ATOM 869 O O . GLU A 1 108 ? -7.276 10.423 22.760 1.00 94.69 108 GLU A O 1
ATOM 874 N N . ASP A 1 109 ? -7.239 8.307 23.523 1.00 93.94 109 ASP A N 1
ATOM 875 C CA . ASP A 1 109 ? -8.621 7.956 23.170 1.00 93.94 109 ASP A CA 1
ATOM 876 C C . ASP A 1 109 ? -8.916 8.084 21.659 1.00 93.94 109 ASP A C 1
ATOM 878 O O . ASP A 1 109 ? -9.970 8.542 21.220 1.00 93.94 109 ASP A O 1
ATOM 882 N N . LYS A 1 110 ? -7.945 7.677 20.831 1.00 95.62 110 LYS A N 1
ATOM 883 C CA . LYS A 1 110 ? -8.023 7.692 19.363 1.00 95.62 110 LYS A CA 1
ATOM 884 C C . LYS A 1 110 ? -7.839 6.298 18.765 1.00 95.62 110 LYS A C 1
ATOM 886 O O . LYS A 1 110 ? -7.358 5.362 19.406 1.00 95.62 110 LYS A O 1
ATOM 891 N N . HIS A 1 111 ? -8.221 6.153 17.504 1.00 96.44 111 HIS A N 1
ATOM 892 C CA . HIS A 1 111 ? -7.949 4.996 16.655 1.00 96.44 111 HIS A CA 1
ATOM 893 C C . HIS A 1 111 ? -6.738 5.250 15.759 1.00 96.44 111 HIS A C 1
ATOM 895 O O . HIS A 1 111 ? -6.484 6.380 15.341 1.00 96.44 111 HIS A O 1
ATOM 901 N N . LEU A 1 112 ? -5.986 4.197 15.450 1.00 97.50 112 LEU A N 1
ATOM 902 C CA . LEU A 1 112 ? -4.849 4.277 14.539 1.00 97.50 112 LEU A CA 1
ATOM 903 C C . LEU A 1 112 ? -5.251 3.812 13.134 1.00 97.50 112 LEU A C 1
ATOM 905 O O . LEU A 1 112 ? -5.783 2.718 12.966 1.00 97.50 112 LEU A O 1
ATOM 909 N N . LEU A 1 113 ? -4.937 4.616 12.119 1.00 97.94 113 LEU A N 1
ATOM 910 C CA . LEU A 1 113 ? -4.846 4.196 10.721 1.00 97.94 113 LEU A CA 1
ATOM 911 C C . LEU A 1 113 ? -3.361 4.077 10.362 1.00 97.94 113 LEU A C 1
ATOM 913 O O . LEU A 1 113 ? -2.684 5.089 10.181 1.00 97.94 113 LEU A O 1
ATOM 917 N N . VAL A 1 114 ? -2.850 2.850 10.257 1.00 97.69 114 VAL A N 1
ATOM 918 C CA . VAL A 1 114 ? -1.470 2.610 9.818 1.00 97.69 114 VAL A CA 1
ATOM 919 C C . VAL A 1 114 ? -1.427 2.223 8.345 1.00 97.69 114 VAL A C 1
ATOM 921 O O . VAL A 1 114 ? -2.173 1.346 7.913 1.00 97.69 114 VAL A O 1
ATOM 924 N N . LYS A 1 115 ? -0.510 2.810 7.572 1.00 96.81 115 LYS A N 1
ATOM 925 C CA . LYS A 1 115 ? -0.227 2.381 6.197 1.00 96.81 115 LYS A CA 1
ATOM 926 C C . LYS A 1 115 ? 1.092 1.634 6.077 1.00 96.81 115 LYS A C 1
ATOM 928 O O . LYS A 1 115 ? 2.154 2.170 6.388 1.00 96.81 115 LYS A O 1
ATOM 933 N N . ASN A 1 116 ? 1.048 0.446 5.478 1.00 96.19 116 ASN A N 1
ATOM 934 C CA . ASN A 1 116 ? 2.229 -0.217 4.930 1.00 96.19 116 ASN A CA 1
ATOM 935 C C . ASN A 1 116 ? 1.935 -0.781 3.533 1.00 96.19 116 ASN A C 1
ATOM 937 O O . ASN A 1 116 ? 0.788 -0.959 3.114 1.00 96.19 116 ASN A O 1
ATOM 941 N N . HIS A 1 117 ? 2.992 -1.069 2.781 1.00 95.56 117 HIS A N 1
ATOM 942 C CA . HIS A 1 117 ? 2.845 -1.931 1.619 1.00 95.56 117 HIS A CA 1
ATOM 943 C C . HIS A 1 117 ? 2.764 -3.395 2.062 1.00 95.56 117 HIS A C 1
ATOM 945 O O . HIS A 1 117 ? 3.432 -3.791 3.013 1.00 95.56 117 HIS A O 1
ATOM 951 N N . SER A 1 118 ? 1.966 -4.209 1.370 1.00 94.00 118 SER A N 1
ATOM 952 C CA . SER A 1 118 ? 1.743 -5.622 1.719 1.00 94.00 118 SER A CA 1
ATOM 953 C C . SER A 1 118 ? 3.060 -6.400 1.754 1.00 94.00 118 SER A C 1
ATOM 955 O O . SER A 1 118 ? 3.320 -7.159 2.684 1.00 94.00 118 SER A O 1
ATOM 957 N N . PHE A 1 119 ? 3.947 -6.121 0.798 1.00 91.19 119 PHE A N 1
ATOM 958 C CA . PHE A 1 119 ? 5.270 -6.734 0.702 1.00 91.19 119 PHE A CA 1
ATOM 959 C C . PHE A 1 119 ? 6.261 -6.284 1.793 1.00 91.19 119 PHE A C 1
ATOM 961 O O . PHE A 1 119 ? 7.316 -6.889 1.925 1.00 91.19 119 PHE A O 1
ATOM 968 N N . PHE A 1 120 ? 5.950 -5.262 2.602 1.00 93.69 120 PHE A N 1
ATOM 969 C CA . PHE A 1 120 ? 6.752 -4.946 3.794 1.00 93.69 120 PHE A CA 1
ATOM 970 C C . PHE A 1 120 ? 6.482 -5.902 4.960 1.00 93.69 120 PHE A C 1
ATOM 972 O O . PHE A 1 120 ? 7.223 -5.887 5.935 1.00 93.69 120 PHE A O 1
ATOM 979 N N . THR A 1 121 ? 5.411 -6.694 4.884 1.00 92.19 121 THR A N 1
ATOM 980 C CA . THR A 1 121 ? 4.968 -7.568 5.980 1.00 92.19 121 THR A CA 1
ATOM 981 C C . THR A 1 121 ? 5.349 -9.029 5.784 1.00 92.19 121 THR A C 1
ATOM 983 O O . THR A 1 121 ? 5.082 -9.848 6.654 1.00 92.19 121 THR A O 1
ATOM 986 N N . VAL A 1 122 ? 5.956 -9.372 4.649 1.00 89.06 122 VAL A N 1
ATOM 987 C CA . VAL A 1 122 ? 6.352 -10.746 4.330 1.00 89.06 122 VAL A CA 1
ATOM 988 C C . VAL A 1 122 ? 7.845 -10.932 4.553 1.00 89.06 122 VAL A C 1
ATOM 990 O O . VAL A 1 122 ? 8.621 -9.977 4.515 1.00 89.06 122 VAL A O 1
ATOM 993 N N . GLU A 1 123 ? 8.238 -12.172 4.813 1.00 85.88 123 GLU A N 1
ATOM 994 C CA . GLU A 1 123 ? 9.646 -12.543 4.909 1.00 85.88 123 GLU A CA 1
ATOM 995 C C . GLU A 1 123 ? 10.323 -12.399 3.519 1.00 85.88 123 GLU A C 1
ATOM 997 O O . GLU A 1 123 ? 9.648 -12.584 2.500 1.00 85.88 123 GLU A O 1
ATOM 1002 N N . PRO A 1 124 ? 11.615 -12.009 3.428 1.00 83.75 124 PRO A N 1
ATOM 1003 C CA . PRO A 1 124 ? 12.230 -11.641 2.152 1.00 83.75 124 PRO A CA 1
ATOM 1004 C C . PRO A 1 124 ? 12.227 -12.765 1.115 1.00 83.75 124 PRO A C 1
ATOM 1006 O O . PRO A 1 124 ? 11.974 -12.496 -0.057 1.00 83.75 124 PRO A O 1
ATOM 1009 N N . SER A 1 125 ? 12.418 -14.022 1.522 1.00 78.62 125 SER A N 1
ATOM 1010 C CA . SER A 1 125 ? 12.401 -15.165 0.605 1.00 78.62 125 SER A CA 1
ATOM 1011 C C . SER A 1 125 ? 11.043 -15.364 -0.079 1.00 78.62 125 SER A C 1
ATOM 1013 O O . SER A 1 125 ? 10.992 -15.850 -1.214 1.00 78.62 125 SER A O 1
ATOM 1015 N N . ALA A 1 126 ? 9.948 -14.892 0.533 1.00 80.25 126 ALA A N 1
ATOM 1016 C CA . ALA A 1 126 ? 8.626 -14.869 -0.090 1.00 80.25 126 ALA A CA 1
ATOM 1017 C C . ALA A 1 126 ? 8.566 -13.964 -1.336 1.00 80.25 126 ALA A C 1
ATOM 1019 O O . ALA A 1 126 ? 7.660 -14.126 -2.154 1.00 80.25 126 ALA A O 1
ATOM 1020 N N . LEU A 1 127 ? 9.516 -13.033 -1.502 1.00 78.19 127 LEU A N 1
ATOM 1021 C CA . LEU A 1 127 ? 9.684 -12.158 -2.675 1.00 78.19 127 LEU A CA 1
ATOM 1022 C C . LEU A 1 127 ? 10.495 -12.813 -3.800 1.00 78.19 127 LEU A C 1
ATOM 1024 O O . LEU A 1 127 ? 10.658 -12.222 -4.871 1.00 78.19 127 LEU A O 1
ATOM 1028 N N . SER A 1 128 ? 10.981 -14.038 -3.594 1.00 72.38 128 SER A N 1
ATOM 1029 C CA . SER A 1 128 ? 11.635 -14.813 -4.641 1.00 72.38 128 SER A CA 1
ATOM 1030 C C . SER A 1 128 ? 10.621 -15.361 -5.653 1.00 72.38 128 SER A C 1
ATOM 1032 O O . SER A 1 128 ? 9.491 -15.735 -5.329 1.00 72.38 128 SER A O 1
ATOM 1034 N N . ASN A 1 129 ? 11.055 -15.490 -6.909 1.00 67.50 129 ASN A N 1
ATOM 1035 C CA . ASN A 1 129 ? 10.260 -16.144 -7.953 1.00 67.50 129 ASN A CA 1
ATOM 1036 C C . ASN A 1 129 ? 9.932 -17.610 -7.612 1.00 67.50 129 ASN A C 1
ATOM 1038 O O . ASN A 1 129 ? 8.980 -18.169 -8.148 1.00 67.50 129 ASN A O 1
ATOM 1042 N N . GLU A 1 130 ? 10.734 -18.252 -6.764 1.00 65.88 130 GLU A N 1
ATOM 1043 C CA . GLU A 1 130 ? 10.532 -19.637 -6.340 1.00 65.88 130 GLU A CA 1
ATOM 1044 C C . GLU A 1 130 ? 9.387 -19.763 -5.339 1.00 65.88 130 GLU A C 1
ATOM 1046 O O . GLU A 1 130 ? 8.544 -20.645 -5.498 1.00 65.88 130 GLU A O 1
ATOM 1051 N N . ALA A 1 131 ? 9.296 -18.839 -4.381 1.00 68.38 131 ALA A N 1
ATOM 1052 C CA . ALA A 1 131 ? 8.173 -18.769 -3.453 1.00 68.38 131 ALA A CA 1
ATOM 1053 C C . ALA A 1 131 ? 6.847 -18.534 -4.192 1.00 68.38 131 ALA A C 1
ATOM 1055 O O . ALA A 1 131 ? 5.862 -19.226 -3.945 1.00 68.38 131 ALA A O 1
ATOM 1056 N N . GLN A 1 132 ? 6.838 -17.647 -5.195 1.00 64.31 132 GLN A N 1
ATOM 1057 C CA . GLN A 1 132 ? 5.658 -17.430 -6.050 1.00 64.31 132 GLN A CA 1
ATOM 1058 C C . GLN A 1 132 ? 5.260 -18.676 -6.864 1.00 64.31 132 GLN A C 1
ATOM 1060 O O . GLN A 1 132 ? 4.104 -18.805 -7.261 1.00 64.31 132 GLN A O 1
ATOM 1065 N N . ARG A 1 133 ? 6.193 -19.607 -7.104 1.00 68.69 133 ARG A N 1
ATOM 1066 C CA . ARG A 1 133 ? 5.940 -20.905 -7.756 1.00 68.69 133 ARG A CA 1
ATOM 1067 C C . ARG A 1 133 ? 5.567 -22.021 -6.771 1.00 68.69 133 ARG A C 1
ATOM 1069 O O . ARG A 1 133 ? 5.464 -23.171 -7.187 1.00 68.69 133 ARG A O 1
ATOM 1076 N N . GLY A 1 134 ? 5.349 -21.694 -5.497 1.00 66.75 134 GLY A N 1
ATOM 1077 C CA . GLY A 1 134 ? 4.885 -22.637 -4.478 1.00 66.75 134 GLY A CA 1
ATOM 1078 C C . GLY A 1 134 ? 5.994 -23.367 -3.721 1.00 66.75 134 GLY A C 1
ATOM 1079 O O . GLY A 1 134 ? 5.706 -24.368 -3.072 1.00 66.75 134 GLY A O 1
ATOM 1080 N N . LYS A 1 135 ? 7.250 -22.900 -3.787 1.00 70.69 135 LYS A N 1
ATOM 1081 C CA . LYS A 1 135 ? 8.307 -23.398 -2.894 1.00 70.69 135 LYS A CA 1
ATOM 1082 C C . LYS A 1 135 ? 7.995 -22.960 -1.461 1.00 70.69 135 LYS A C 1
ATOM 1084 O O . LYS A 1 135 ? 7.706 -21.786 -1.231 1.00 70.69 135 LYS A O 1
ATOM 1089 N N . GLU A 1 136 ? 8.068 -23.890 -0.511 1.00 68.69 136 GLU A N 1
ATOM 1090 C CA . GLU A 1 136 ? 7.985 -23.546 0.908 1.00 68.69 136 GLU A CA 1
ATOM 1091 C C . GLU A 1 136 ? 9.158 -22.646 1.301 1.00 68.69 136 GLU A C 1
ATOM 1093 O O . GLU A 1 136 ? 10.303 -22.874 0.906 1.00 68.69 136 GLU A O 1
ATOM 1098 N N . VAL A 1 137 ? 8.849 -21.612 2.076 1.00 65.75 137 VAL A N 1
ATOM 1099 C CA . VAL A 1 137 ? 9.807 -20.619 2.557 1.00 65.75 137 VAL A CA 1
ATOM 1100 C C . VAL A 1 137 ? 9.939 -20.711 4.07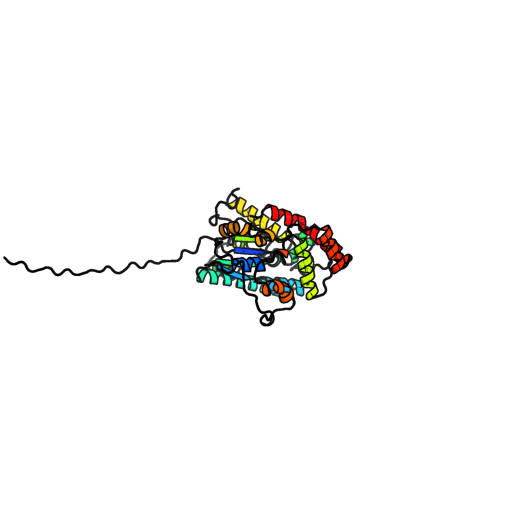6 1.00 65.75 137 VAL A C 1
ATOM 1102 O O . VAL A 1 137 ? 8.933 -20.959 4.751 1.00 65.75 137 VAL A O 1
ATOM 1105 N N . PRO A 1 138 ? 11.143 -20.510 4.646 1.00 64.88 138 PRO A N 1
ATOM 1106 C CA . PRO A 1 138 ? 11.324 -20.488 6.090 1.00 64.88 138 PRO A CA 1
ATOM 1107 C C . PRO A 1 138 ? 10.372 -19.492 6.763 1.00 64.88 138 PRO A C 1
ATOM 1109 O O . PRO A 1 138 ? 10.304 -18.315 6.411 1.00 64.88 138 PRO A O 1
ATOM 1112 N N . SER A 1 139 ? 9.623 -19.961 7.761 1.00 70.75 139 SER A N 1
ATOM 1113 C CA . SER A 1 139 ? 8.654 -19.120 8.459 1.00 70.75 139 SER A CA 1
ATOM 1114 C C . SER A 1 139 ? 9.342 -18.273 9.530 1.00 70.75 139 SER A C 1
ATOM 1116 O O . SER A 1 139 ? 9.869 -18.800 10.508 1.00 70.75 139 SER A O 1
ATOM 1118 N N . LEU A 1 140 ? 9.313 -16.949 9.364 1.00 83.62 140 LEU A N 1
ATOM 1119 C CA . LEU A 1 140 ? 9.717 -15.984 10.390 1.00 83.62 140 LEU A CA 1
ATOM 1120 C C . LEU A 1 140 ? 8.486 -15.443 11.126 1.00 83.62 140 LEU A C 1
ATOM 1122 O O . LEU A 1 140 ? 7.568 -14.950 10.473 1.00 83.62 140 LEU A O 1
ATOM 1126 N N . THR A 1 141 ? 8.473 -15.486 12.458 1.00 87.44 141 THR A N 1
ATOM 1127 C CA . THR A 1 141 ? 7.434 -14.840 13.278 1.00 87.44 141 THR A CA 1
ATOM 1128 C C . THR A 1 141 ? 8.056 -13.714 14.091 1.00 87.44 141 THR A C 1
ATOM 1130 O O . THR A 1 141 ? 9.000 -13.952 14.840 1.00 87.44 141 THR A O 1
ATOM 1133 N N . ILE A 1 142 ? 7.522 -12.500 13.962 1.00 86.12 142 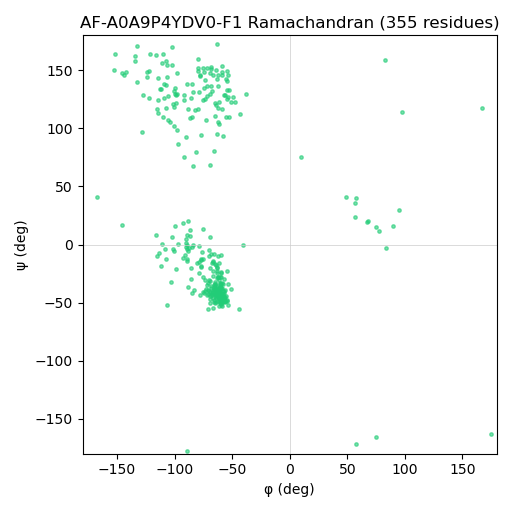ILE A N 1
ATOM 1134 C CA . ILE A 1 142 ? 7.955 -11.314 14.705 1.00 86.12 142 ILE A CA 1
ATOM 1135 C C . ILE A 1 142 ? 6.812 -10.854 15.604 1.00 86.12 142 ILE A C 1
ATOM 1137 O O . ILE A 1 142 ? 5.752 -10.440 15.134 1.00 86.12 142 ILE A O 1
ATOM 1141 N N . VAL A 1 143 ? 7.053 -10.912 16.911 1.00 79.56 143 VAL A N 1
ATOM 1142 C CA . VAL A 1 143 ? 6.114 -10.487 17.953 1.00 79.56 143 VAL A CA 1
ATOM 1143 C C . VAL A 1 143 ? 6.628 -9.182 18.565 1.00 79.56 143 VAL A C 1
ATOM 1145 O O . VAL A 1 143 ? 7.835 -9.078 18.817 1.00 79.56 143 VAL A O 1
ATOM 1148 N N . PRO A 1 144 ? 5.767 -8.180 18.827 1.00 75.00 144 PRO A N 1
ATOM 1149 C CA . PRO A 1 144 ? 6.161 -7.029 19.634 1.00 75.00 144 PRO A CA 1
ATOM 1150 C C . PRO A 1 144 ? 6.706 -7.488 20.996 1.00 75.00 144 PRO A C 1
ATOM 1152 O O . PRO A 1 144 ? 6.014 -8.204 21.719 1.00 75.00 144 PRO A O 1
ATOM 1155 N N . ARG A 1 145 ? 7.927 -7.072 21.371 1.00 70.25 145 ARG A N 1
ATOM 1156 C CA . ARG A 1 145 ? 8.591 -7.540 22.607 1.00 70.25 145 ARG A CA 1
ATOM 1157 C C . ARG A 1 145 ? 7.775 -7.235 23.874 1.00 70.25 145 ARG A C 1
ATOM 1159 O O . ARG A 1 145 ? 7.740 -8.063 24.775 1.00 70.25 145 ARG A O 1
ATOM 1166 N N . ALA A 1 146 ? 7.029 -6.128 23.899 1.00 60.62 146 ALA A N 1
ATOM 1167 C CA . ALA A 1 146 ? 6.115 -5.785 24.995 1.00 60.62 146 ALA A CA 1
ATOM 1168 C C . ALA A 1 146 ? 4.990 -6.820 25.215 1.00 60.62 146 ALA A C 1
ATOM 1170 O O . ALA A 1 146 ? 4.602 -7.069 26.351 1.00 60.62 146 ALA A O 1
ATOM 1171 N N . LEU A 1 147 ? 4.511 -7.475 24.148 1.00 58.09 147 LEU A N 1
ATOM 1172 C CA . LEU A 1 147 ? 3.529 -8.566 24.235 1.00 58.09 147 LEU A CA 1
ATOM 1173 C C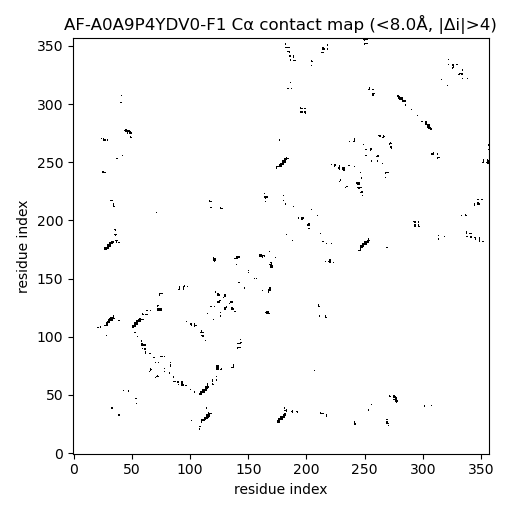 . LEU A 1 147 ? 4.178 -9.910 24.605 1.00 58.09 147 LEU A C 1
ATOM 1175 O O . LEU A 1 147 ? 3.480 -10.845 24.984 1.00 58.09 147 LEU A O 1
ATOM 1179 N N . ALA A 1 148 ? 5.504 -10.023 24.484 1.00 55.56 148 ALA A N 1
ATOM 1180 C CA . ALA A 1 148 ? 6.256 -11.210 24.877 1.00 55.56 148 ALA A CA 1
ATOM 1181 C C . ALA A 1 148 ? 6.640 -11.193 26.370 1.00 55.56 148 ALA A C 1
ATOM 1183 O O . ALA A 1 148 ? 6.726 -12.253 26.983 1.00 55.56 148 ALA A O 1
ATOM 1184 N N . SER A 1 149 ? 6.838 -10.012 26.973 1.00 47.38 149 SER A N 1
ATOM 1185 C CA . SER A 1 149 ? 7.268 -9.874 28.375 1.00 47.38 149 SER A CA 1
ATOM 1186 C C . SER A 1 149 ? 6.161 -10.055 29.421 1.00 47.38 149 SER A C 1
ATOM 1188 O O . SER A 1 149 ? 6.479 -10.290 30.582 1.00 47.38 149 SER A O 1
ATOM 1190 N N . GLU A 1 150 ? 4.875 -10.017 29.050 1.00 46.28 150 GLU A N 1
ATOM 1191 C CA . GLU A 1 150 ? 3.789 -10.410 29.974 1.00 46.28 150 GLU A CA 1
ATOM 1192 C C . GLU A 1 150 ? 3.759 -11.930 30.252 1.00 46.28 150 GLU A C 1
ATOM 1194 O O . GLU A 1 150 ? 3.001 -12.395 31.101 1.00 46.28 150 GLU A O 1
ATOM 1199 N N . ALA A 1 151 ? 4.610 -12.715 29.577 1.00 46.44 151 ALA A N 1
ATOM 1200 C CA . ALA A 1 151 ? 4.721 -14.162 29.752 1.00 46.44 151 ALA A CA 1
ATOM 1201 C C . ALA A 1 151 ? 5.733 -14.607 30.833 1.00 46.44 151 ALA A C 1
ATOM 1203 O O . ALA A 1 151 ? 5.823 -15.803 31.122 1.00 46.44 151 ALA A O 1
ATOM 1204 N N . GLU A 1 152 ? 6.478 -13.698 31.472 1.00 41.56 152 GLU A N 1
ATOM 1205 C CA . GLU A 1 152 ? 7.407 -14.057 32.556 1.00 41.56 152 GLU A CA 1
ATOM 1206 C C . GLU A 1 152 ? 6.730 -13.971 33.928 1.00 41.56 152 GLU A C 1
ATOM 1208 O O . GLU A 1 152 ? 6.930 -13.051 34.717 1.00 41.56 152 GLU A O 1
ATOM 1213 N N . GLY A 1 153 ? 5.895 -14.972 34.210 1.00 35.72 153 GLY A N 1
ATOM 1214 C CA . GLY A 1 153 ? 5.145 -15.050 35.461 1.00 35.72 153 GLY A CA 1
ATOM 1215 C C . GLY A 1 153 ? 4.490 -16.402 35.721 1.00 35.72 153 GLY A C 1
ATOM 1216 O O . GLY A 1 153 ? 3.362 -16.446 36.192 1.00 35.72 153 GLY A O 1
ATOM 1217 N N . GLY A 1 154 ? 5.190 -17.500 35.427 1.00 30.36 154 GLY A N 1
ATOM 1218 C CA . GLY A 1 154 ? 4.773 -18.852 35.805 1.00 30.36 154 GLY A CA 1
ATOM 1219 C C . GLY A 1 154 ? 4.047 -19.603 34.692 1.00 30.36 154 GLY A C 1
ATOM 1220 O O . GLY A 1 154 ? 2.956 -19.224 34.293 1.00 30.36 154 GLY A O 1
ATOM 1221 N N . ILE A 1 155 ? 4.697 -20.673 34.216 1.00 41.22 155 ILE A N 1
ATOM 1222 C CA . ILE A 1 155 ? 4.193 -21.792 33.396 1.00 41.22 155 ILE A CA 1
ATOM 1223 C C . ILE A 1 155 ? 2.768 -21.572 32.865 1.00 41.22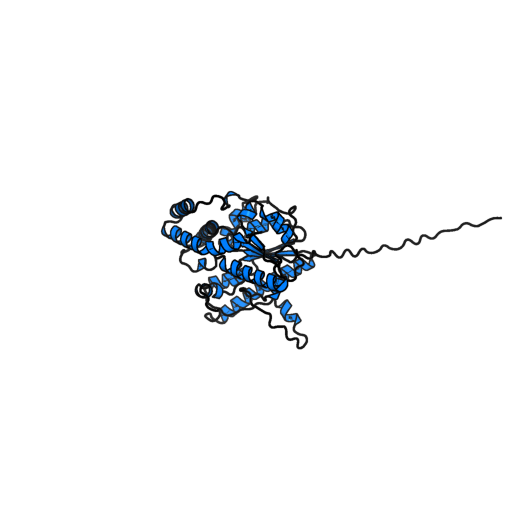 155 ILE A C 1
ATOM 1225 O O . ILE A 1 155 ? 1.803 -22.174 33.332 1.00 41.22 155 ILE A O 1
ATOM 1229 N N . SER A 1 156 ? 2.647 -20.720 31.855 1.00 32.88 156 SER A N 1
ATOM 1230 C CA . SER A 1 156 ? 1.496 -20.718 30.974 1.00 32.88 156 SER A CA 1
ATOM 1231 C C . SER A 1 156 ? 2.041 -21.113 29.621 1.00 32.88 156 SER A C 1
ATOM 1233 O O . SER A 1 156 ? 2.878 -20.410 29.052 1.00 32.88 156 SER A O 1
ATOM 1235 N N . ALA A 1 157 ? 1.637 -22.290 29.146 1.00 33.34 157 ALA A N 1
ATOM 1236 C CA . ALA A 1 157 ? 1.761 -22.625 27.745 1.00 33.34 157 ALA A CA 1
ATOM 1237 C C . ALA A 1 157 ? 0.990 -21.543 26.985 1.00 33.34 157 ALA A C 1
ATOM 1239 O O . ALA A 1 157 ? -0.227 -21.632 26.833 1.00 33.34 157 ALA A O 1
ATOM 1240 N N . THR A 1 158 ? 1.688 -20.492 26.553 1.00 38.91 158 THR A N 1
ATOM 1241 C CA . THR A 1 158 ? 1.192 -19.662 25.466 1.00 38.91 158 THR A CA 1
ATOM 1242 C C . THR A 1 158 ? 0.857 -20.659 24.364 1.00 38.91 158 THR A C 1
ATOM 1244 O O . THR A 1 158 ? 1.729 -21.465 24.009 1.00 38.91 158 THR A O 1
ATOM 1247 N N . PRO A 1 159 ? -0.393 -20.703 23.865 1.00 41.19 159 PRO A N 1
ATOM 1248 C CA . PRO A 1 159 ? -0.657 -21.442 22.646 1.00 41.19 159 PRO A CA 1
ATOM 1249 C C . PRO A 1 159 ? 0.403 -20.967 21.664 1.00 41.19 159 PRO A C 1
ATOM 1251 O O . PRO A 1 159 ? 0.601 -19.754 21.553 1.00 41.19 159 PRO A O 1
ATOM 1254 N N . ALA A 1 160 ? 1.155 -21.893 21.061 1.00 51.12 160 ALA A N 1
ATOM 1255 C CA . ALA A 1 160 ? 2.135 -21.548 20.042 1.00 51.12 160 ALA A CA 1
ATOM 1256 C C . ALA A 1 160 ? 1.467 -20.517 19.129 1.00 51.12 160 ALA A C 1
ATOM 1258 O O . ALA A 1 160 ? 0.431 -20.840 18.539 1.00 51.12 160 ALA A O 1
ATOM 1259 N N . GLN A 1 161 ? 1.957 -19.267 19.152 1.00 64.06 161 GLN A N 1
ATOM 1260 C CA . GLN A 1 161 ? 1.250 -18.159 18.518 1.00 64.06 161 GLN A CA 1
ATOM 1261 C C . GLN A 1 161 ? 1.018 -18.559 17.073 1.00 64.06 161 GLN A C 1
ATOM 1263 O O . GLN A 1 161 ? 1.965 -18.748 16.305 1.00 64.06 161 GLN A O 1
ATOM 1268 N N . THR A 1 162 ? -0.245 -18.827 16.754 1.00 76.12 162 THR A N 1
ATOM 1269 C CA . THR A 1 162 ? -0.565 -19.526 15.520 1.00 76.12 162 THR A CA 1
ATOM 1270 C C . THR A 1 162 ? -0.242 -18.583 14.377 1.00 76.12 162 THR A C 1
ATOM 1272 O O . THR A 1 162 ? -0.614 -17.408 14.397 1.00 76.12 162 THR A O 1
ATOM 1275 N N . LYS A 1 163 ? 0.510 -19.086 13.403 1.00 86.44 163 LYS A N 1
ATOM 1276 C CA . LYS A 1 163 ? 0.894 -18.338 12.217 1.00 86.44 163 LYS A CA 1
ATOM 1277 C C . LYS A 1 163 ? 0.539 -19.164 10.994 1.00 86.44 163 LYS A C 1
ATOM 1279 O O . LYS A 1 163 ? 1.283 -20.053 10.591 1.00 86.44 163 LYS A O 1
ATOM 1284 N N . THR A 1 164 ? -0.617 -18.861 10.425 1.00 90.19 164 THR A N 1
ATOM 1285 C CA . THR A 1 164 ? -1.114 -19.477 9.186 1.00 90.19 164 THR A CA 1
ATOM 1286 C C . THR A 1 164 ? -1.233 -18.468 8.048 1.00 90.19 164 THR A C 1
ATOM 1288 O O . THR A 1 164 ? -1.458 -18.847 6.902 1.00 90.19 164 THR A O 1
ATOM 1291 N N . ASN A 1 165 ? -1.083 -17.182 8.363 1.00 91.94 165 ASN A N 1
ATOM 1292 C CA . ASN A 1 165 ? -1.091 -16.091 7.404 1.00 91.94 165 ASN A CA 1
ATOM 1293 C C . ASN A 1 165 ? 0.267 -15.953 6.669 1.00 91.94 165 ASN A C 1
ATOM 1295 O O . ASN A 1 165 ? 1.297 -16.404 7.178 1.00 91.94 165 ASN A O 1
ATOM 1299 N N . PRO A 1 166 ? 0.301 -15.289 5.495 1.00 90.38 166 PRO A N 1
ATOM 1300 C CA . PRO A 1 166 ? 1.518 -15.145 4.686 1.00 90.38 166 PRO A CA 1
ATOM 1301 C C . PRO A 1 166 ? 2.507 -14.064 5.173 1.00 90.38 166 PRO A C 1
ATOM 1303 O O . PRO A 1 166 ? 3.536 -13.856 4.533 1.00 90.38 166 PRO A O 1
ATOM 1306 N N . THR A 1 167 ? 2.206 -13.331 6.248 1.00 92.12 167 THR A N 1
ATOM 1307 C CA . THR A 1 167 ? 3.078 -12.270 6.794 1.00 92.12 167 THR A CA 1
ATOM 1308 C C . THR A 1 167 ? 4.058 -12.845 7.819 1.00 92.12 167 THR A C 1
ATOM 1310 O O . THR A 1 167 ? 4.065 -14.047 8.047 1.00 92.12 167 THR A O 1
ATOM 1313 N N . PHE A 1 168 ? 4.898 -12.030 8.457 1.00 91.00 168 PHE A N 1
ATOM 1314 C CA . PHE A 1 168 ? 5.657 -12.434 9.649 1.00 91.00 168 PHE A CA 1
ATOM 1315 C C . PHE A 1 168 ? 4.915 -12.179 10.973 1.00 91.00 168 PHE A C 1
ATOM 1317 O O . PHE A 1 168 ? 5.452 -12.475 12.038 1.00 91.00 168 PHE A O 1
ATOM 1324 N N . PHE A 1 169 ? 3.701 -11.625 10.945 1.00 92.12 169 PHE A N 1
ATOM 1325 C CA . PHE A 1 169 ? 2.913 -11.384 12.154 1.00 92.12 169 PHE A CA 1
ATOM 1326 C C . PHE A 1 169 ? 2.208 -12.659 12.644 1.00 92.12 169 PHE A C 1
ATOM 1328 O O . PHE A 1 169 ? 1.799 -13.487 11.826 1.00 92.12 169 PHE A O 1
ATOM 1335 N N . PRO A 1 170 ? 1.986 -12.800 13.962 1.00 91.38 170 PRO A N 1
ATOM 1336 C CA . PRO A 1 170 ? 1.033 -13.767 14.504 1.00 91.38 170 PRO A CA 1
ATOM 1337 C C . PRO A 1 170 ? -0.391 -13.536 13.977 1.00 91.38 170 PRO A C 1
ATOM 1339 O O . PRO A 1 170 ? -0.795 -12.388 13.768 1.00 91.38 170 PRO A O 1
ATOM 1342 N N . ASP A 1 171 ? -1.181 -14.606 13.835 1.00 91.88 171 ASP A N 1
ATOM 1343 C CA . ASP A 1 171 ? -2.577 -14.522 13.380 1.00 91.88 171 ASP A CA 1
ATOM 1344 C C . ASP A 1 171 ? -3.405 -13.592 14.287 1.00 91.88 171 ASP A C 1
ATOM 1346 O O . ASP A 1 171 ? -4.123 -12.720 13.800 1.00 91.88 171 ASP A O 1
ATOM 1350 N N . GLU A 1 172 ? -3.259 -13.723 15.608 1.00 89.81 172 GLU A N 1
ATOM 1351 C CA . GLU A 1 172 ? -3.967 -12.899 16.600 1.00 89.81 172 GLU A CA 1
ATOM 1352 C C . GLU A 1 172 ? -3.640 -11.409 16.463 1.00 89.81 172 GLU A C 1
ATOM 1354 O O . GLU A 1 172 ? -4.525 -10.558 16.586 1.00 89.81 172 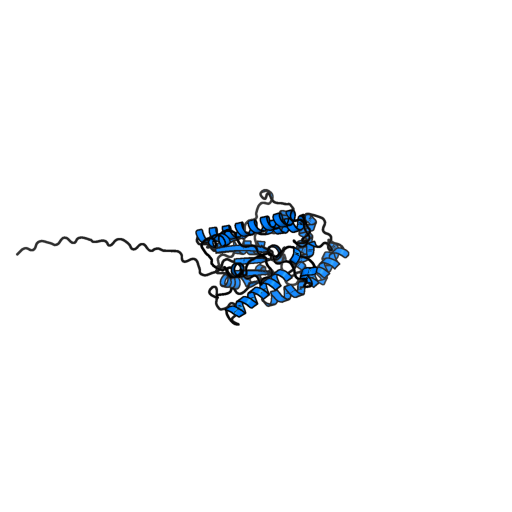GLU A O 1
ATOM 1359 N N . TYR A 1 173 ? -2.380 -11.088 16.148 1.00 91.56 173 TYR A N 1
ATOM 1360 C CA . TYR A 1 173 ? -1.970 -9.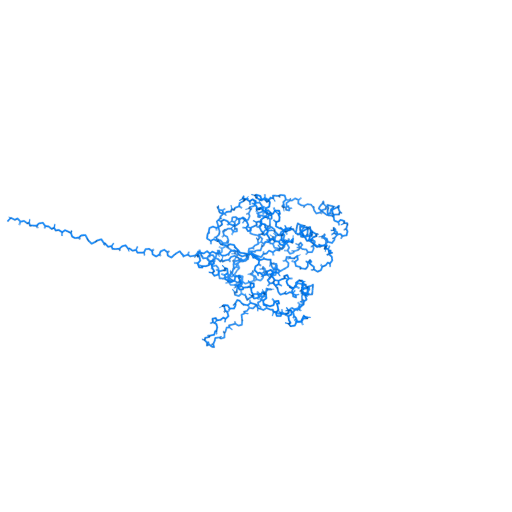709 15.931 1.00 91.56 173 TYR A CA 1
ATOM 1361 C C . TYR A 1 173 ? -2.725 -9.118 14.745 1.00 91.56 173 TYR A C 1
ATOM 1363 O O . TYR A 1 173 ? -3.316 -8.052 14.884 1.00 91.56 173 TYR A O 1
ATOM 1371 N N . LEU A 1 174 ? -2.772 -9.826 13.614 1.00 93.69 174 LEU A N 1
ATOM 1372 C CA . LEU A 1 174 ? -3.497 -9.400 12.415 1.00 93.69 174 LEU A CA 1
ATOM 1373 C C . LEU A 1 174 ? -5.009 -9.272 12.646 1.00 93.69 174 LEU A C 1
ATOM 1375 O O . LEU A 1 174 ? -5.602 -8.262 12.272 1.00 93.69 174 LEU A O 1
ATOM 1379 N N . LEU A 1 175 ? -5.630 -10.242 13.323 1.00 92.69 175 LEU A N 1
ATOM 1380 C CA . LEU A 1 175 ? -7.072 -10.233 13.617 1.00 92.69 175 LEU A CA 1
ATOM 1381 C C . LEU A 1 175 ? -7.499 -9.089 14.556 1.00 92.69 175 LEU A C 1
ATOM 1383 O O . LEU A 1 175 ? -8.684 -8.745 14.619 1.00 92.69 175 LEU A O 1
ATOM 1387 N N . SER A 1 176 ? -6.546 -8.465 15.255 1.00 91.81 176 SER A N 1
ATOM 1388 C CA . SER A 1 176 ? -6.793 -7.274 16.075 1.00 91.81 176 SER A CA 1
ATOM 1389 C C . SER A 1 176 ? -6.959 -5.973 15.268 1.00 91.81 176 SER A C 1
ATOM 1391 O O . SER A 1 176 ? -7.301 -4.945 15.858 1.00 91.81 176 SER A O 1
ATOM 1393 N N . TRP A 1 177 ? -6.735 -6.000 13.949 1.00 94.56 177 TRP A N 1
ATOM 1394 C CA . TRP A 1 177 ? -6.879 -4.856 13.042 1.00 94.56 177 TRP A CA 1
ATOM 1395 C C . TRP A 1 177 ? -8.065 -5.034 12.094 1.00 94.56 177 TRP A C 1
ATOM 1397 O O . TRP A 1 177 ? -8.472 -6.149 11.784 1.00 94.56 177 TRP A O 1
ATOM 1407 N N . GLN A 1 178 ? -8.598 -3.928 11.579 1.00 96.06 178 GLN A N 1
ATOM 1408 C CA . GLN A 1 178 ? -9.439 -3.923 10.387 1.00 96.06 178 GLN A CA 1
ATOM 1409 C C . GLN A 1 178 ? -8.533 -3.822 9.147 1.00 96.06 178 GLN A C 1
ATOM 1411 O O . GLN A 1 178 ? -7.950 -2.758 8.916 1.00 96.06 178 GLN A O 1
ATOM 1416 N N . PRO A 1 179 ? -8.379 -4.887 8.338 1.00 97.31 179 PRO A N 1
ATOM 1417 C CA . PRO A 1 179 ? -7.546 -4.830 7.147 1.00 97.31 179 PRO A CA 1
ATOM 1418 C C . PRO A 1 179 ? -8.285 -4.134 5.999 1.00 97.31 179 PRO A C 1
ATOM 1420 O O . PRO A 1 179 ? -9.432 -4.462 5.670 1.00 97.31 179 PRO A O 1
ATOM 1423 N N . VAL A 1 180 ? -7.596 -3.183 5.370 1.00 98.12 180 VAL A N 1
ATOM 1424 C CA . VAL A 1 180 ? -8.036 -2.490 4.154 1.00 98.12 180 VAL A CA 1
ATOM 1425 C C . VAL A 1 180 ? -6.978 -2.698 3.077 1.00 98.12 180 VAL A C 1
ATOM 1427 O O . VAL A 1 180 ? -5.810 -2.395 3.293 1.00 98.12 180 VAL A O 1
ATOM 1430 N N . PHE A 1 181 ? -7.378 -3.198 1.913 1.00 98.38 181 PHE A N 1
ATOM 1431 C CA . PHE A 1 181 ? -6.511 -3.455 0.768 1.00 98.38 181 PHE A CA 1
ATOM 1432 C C . PHE A 1 181 ? -6.778 -2.432 -0.327 1.00 98.38 181 PHE A C 1
ATOM 1434 O O . PHE A 1 181 ? -7.875 -2.387 -0.883 1.00 98.38 181 PHE A O 1
ATOM 1441 N N . MET A 1 182 ? -5.767 -1.635 -0.667 1.00 97.75 182 MET A N 1
ATOM 1442 C CA . MET A 1 182 ? -5.862 -0.679 -1.766 1.00 97.75 182 MET A CA 1
ATOM 1443 C C . MET A 1 182 ? -5.222 -1.217 -3.041 1.00 97.75 182 MET A C 1
ATOM 1445 O O . MET A 1 182 ? -4.014 -1.480 -3.079 1.00 97.75 182 MET A O 1
ATOM 1449 N N . ILE A 1 183 ? -6.026 -1.300 -4.099 1.00 98.38 183 ILE A N 1
ATOM 1450 C CA . ILE A 1 183 ? -5.627 -1.765 -5.430 1.00 98.38 183 ILE A CA 1
ATOM 1451 C C . ILE A 1 183 ? -5.750 -0.649 -6.468 1.00 98.38 183 ILE A C 1
ATOM 1453 O O . ILE A 1 183 ? -6.403 0.367 -6.245 1.00 98.38 183 ILE A O 1
ATOM 1457 N N . ARG A 1 184 ? -5.101 -0.828 -7.619 1.00 98.19 184 ARG A N 1
ATOM 1458 C CA . ARG A 1 184 ? -5.185 0.090 -8.760 1.00 98.19 184 ARG A CA 1
ATOM 1459 C C . ARG A 1 184 ? -4.936 -0.674 -10.048 1.00 98.19 184 ARG A C 1
ATOM 1461 O O . ARG A 1 184 ? -4.151 -1.620 -10.039 1.00 98.19 184 ARG A O 1
ATOM 1468 N N . HIS A 1 185 ? -5.542 -0.217 -11.143 1.00 98.38 185 HIS A N 1
ATOM 1469 C CA . HIS A 1 185 ? -5.337 -0.795 -12.467 1.00 98.38 185 HIS A CA 1
ATOM 1470 C C . HIS A 1 185 ? -3.836 -1.007 -12.775 1.00 98.38 185 HIS A C 1
ATOM 1472 O O . HIS A 1 185 ? -3.075 -0.028 -12.754 1.00 98.38 185 HIS A O 1
ATOM 1478 N N . PRO A 1 186 ? -3.389 -2.240 -13.088 1.00 98.00 186 PRO A N 1
ATOM 1479 C CA . PRO A 1 186 ? -1.967 -2.567 -13.156 1.00 98.00 186 PRO A CA 1
ATOM 1480 C C . PRO A 1 186 ? -1.178 -1.751 -14.177 1.00 98.00 186 PRO A C 1
ATOM 1482 O O . PRO A 1 186 ? -0.049 -1.372 -13.885 1.00 98.00 186 PRO A O 1
ATOM 1485 N N . ALA A 1 187 ? -1.777 -1.385 -15.316 1.00 97.88 187 ALA A N 1
ATOM 1486 C CA . ALA A 1 187 ? -1.119 -0.530 -16.311 1.00 97.88 187 ALA A CA 1
ATOM 1487 C C . ALA A 1 187 ? -0.648 0.814 -15.720 1.00 97.88 187 ALA A C 1
ATOM 1489 O O . ALA A 1 187 ? 0.453 1.277 -16.001 1.00 97.88 187 ALA A O 1
ATOM 1490 N N . LEU A 1 188 ? -1.448 1.417 -14.832 1.00 97.69 188 LEU A N 1
ATOM 1491 C CA . LEU A 1 188 ? -1.078 2.662 -14.156 1.00 97.69 188 LEU A CA 1
ATOM 1492 C C . LEU A 1 188 ? -0.043 2.434 -13.049 1.00 97.69 188 LEU A C 1
ATOM 1494 O O . LEU A 1 188 ? 0.728 3.341 -12.737 1.00 97.69 188 LEU A O 1
ATOM 1498 N N . VAL A 1 189 ? -0.029 1.245 -12.442 1.00 97.25 189 VAL A N 1
ATOM 1499 C CA . VAL A 1 189 ? 0.949 0.870 -11.414 1.00 97.25 189 VAL A CA 1
ATOM 1500 C C . VAL A 1 189 ? 2.328 0.681 -12.035 1.00 97.25 189 VAL A C 1
ATOM 1502 O O . VAL A 1 189 ? 3.258 1.365 -11.610 1.00 97.25 189 VAL A O 1
ATOM 1505 N N . VAL A 1 190 ? 2.456 -0.187 -13.046 1.00 96.38 190 VAL A N 1
ATOM 1506 C CA . VAL A 1 190 ? 3.756 -0.558 -13.634 1.00 96.38 190 VAL A CA 1
ATOM 1507 C C . VAL A 1 190 ? 4.450 0.640 -14.270 1.00 96.38 190 VAL A C 1
ATOM 1509 O O . VAL A 1 190 ? 5.617 0.899 -13.984 1.00 96.38 190 VAL A O 1
ATOM 1512 N N . GLU A 1 191 ? 3.719 1.454 -15.029 1.00 96.00 191 GLU A N 1
ATOM 1513 C CA . GLU A 1 191 ? 4.279 2.660 -15.633 1.00 96.00 191 GLU A CA 1
ATOM 1514 C C . GLU A 1 191 ? 4.685 3.687 -14.582 1.00 96.00 191 GLU A C 1
ATOM 1516 O O . GLU A 1 191 ? 5.780 4.250 -14.632 1.00 96.00 191 GLU A O 1
ATOM 1521 N N . SER A 1 192 ? 3.790 3.981 -13.635 1.00 95.88 192 SER A N 1
ATOM 1522 C CA . SER A 1 192 ? 4.067 5.014 -12.642 1.00 95.88 192 SER A CA 1
ATOM 1523 C C . SER A 1 192 ? 5.235 4.615 -11.746 1.00 95.88 192 SER A C 1
ATOM 1525 O O . SER A 1 192 ? 5.992 5.481 -11.311 1.00 95.88 192 SER A O 1
ATOM 1527 N N . TRP A 1 193 ? 5.385 3.317 -11.486 1.00 96.06 193 TRP A N 1
ATOM 1528 C CA . TRP A 1 193 ? 6.508 2.763 -10.749 1.00 96.06 193 TRP A CA 1
ATOM 1529 C C . TRP A 1 193 ? 7.803 2.878 -11.560 1.00 96.06 193 TRP A C 1
ATOM 1531 O O . TRP A 1 193 ? 8.764 3.464 -11.062 1.00 96.06 193 TRP A O 1
ATOM 1541 N N . TYR A 1 194 ? 7.799 2.443 -12.828 1.00 96.06 194 TYR A N 1
ATOM 1542 C CA . TYR A 1 194 ? 8.969 2.521 -13.711 1.00 96.06 194 TYR A CA 1
ATOM 1543 C C . TYR A 1 194 ? 9.484 3.954 -13.831 1.00 96.06 194 TYR A C 1
ATOM 1545 O O . TYR A 1 194 ? 10.657 4.231 -13.582 1.00 96.06 194 TYR A O 1
ATOM 1553 N N . ARG A 1 195 ? 8.581 4.897 -14.118 1.00 94.94 195 ARG A N 1
ATOM 1554 C CA . ARG A 1 195 ? 8.885 6.330 -14.209 1.00 94.94 195 ARG A CA 1
ATOM 1555 C C . ARG A 1 195 ? 9.439 6.890 -12.896 1.00 94.94 195 ARG A C 1
ATOM 1557 O O . ARG A 1 195 ? 10.304 7.761 -12.907 1.00 94.94 195 ARG A O 1
ATOM 1564 N N . ALA A 1 196 ? 8.928 6.434 -11.752 1.00 94.56 196 ALA A N 1
ATOM 1565 C CA . ALA A 1 196 ? 9.393 6.908 -10.454 1.00 94.56 196 ALA A CA 1
ATOM 1566 C C . ALA A 1 196 ? 10.797 6.389 -10.112 1.00 94.56 196 ALA A C 1
ATOM 1568 O O . ALA A 1 196 ? 11.618 7.173 -9.633 1.00 94.56 196 ALA A O 1
ATOM 1569 N N . GLU A 1 197 ? 11.094 5.114 -10.362 1.00 92.81 197 GLU A N 1
ATOM 1570 C CA . GLU A 1 197 ? 12.421 4.554 -10.078 1.00 92.81 197 GLU A CA 1
ATOM 1571 C C . GLU A 1 197 ? 13.487 5.016 -11.073 1.00 92.81 197 GLU A C 1
ATOM 1573 O O . GLU A 1 197 ? 14.579 5.375 -10.642 1.00 92.81 197 GLU A O 1
ATOM 1578 N N . THR A 1 198 ? 13.168 5.111 -12.367 1.00 93.31 198 THR A N 1
ATOM 1579 C CA . THR A 1 198 ? 14.112 5.575 -13.409 1.00 93.31 198 THR A CA 1
ATOM 1580 C C . THR A 1 198 ? 14.631 6.995 -13.179 1.00 93.31 198 THR A C 1
ATOM 1582 O O . THR A 1 198 ? 15.763 7.307 -13.542 1.00 93.31 198 THR A O 1
ATOM 1585 N N . ARG A 1 199 ? 13.857 7.854 -12.500 1.00 93.62 199 ARG A N 1
ATOM 1586 C CA . ARG A 1 199 ? 14.317 9.181 -12.040 1.00 93.62 199 ARG A CA 1
ATOM 1587 C C . ARG A 1 199 ? 15.389 9.127 -10.945 1.00 93.62 199 ARG A C 1
ATOM 1589 O O . ARG A 1 199 ? 16.002 10.149 -10.643 1.00 93.62 199 ARG A O 1
ATOM 1596 N N . VAL A 1 200 ? 15.567 7.977 -10.303 1.00 91.38 200 VAL A N 1
ATOM 1597 C CA . VAL A 1 200 ? 16.483 7.770 -9.175 1.00 91.38 200 VAL A CA 1
ATOM 1598 C C . VAL A 1 200 ? 17.698 6.973 -9.625 1.00 91.38 200 VAL A C 1
ATOM 1600 O O . VAL A 1 200 ? 18.826 7.392 -9.374 1.00 91.38 200 VAL A O 1
ATOM 1603 N N . VAL A 1 201 ? 17.459 5.832 -10.268 1.00 88.38 201 VAL A N 1
ATOM 1604 C CA . VAL A 1 201 ? 18.474 4.903 -10.766 1.00 88.38 201 VAL A CA 1
ATOM 1605 C C . VAL A 1 201 ? 17.999 4.291 -12.085 1.00 88.38 201 VAL A C 1
ATOM 1607 O O . VAL A 1 201 ? 16.800 4.059 -12.233 1.00 88.38 201 VAL A O 1
ATOM 1610 N N . PRO A 1 202 ? 18.894 3.996 -13.043 1.00 88.19 202 PRO A N 1
ATOM 1611 C CA . PRO A 1 202 ? 18.524 3.211 -14.216 1.00 88.19 202 PRO A CA 1
ATOM 1612 C C . PRO A 1 202 ? 17.924 1.867 -13.788 1.00 88.19 202 PRO A C 1
ATOM 1614 O O . PRO A 1 202 ? 18.525 1.158 -12.983 1.00 88.19 202 PRO A O 1
ATOM 1617 N N . ILE A 1 203 ? 16.745 1.534 -14.314 1.00 88.75 203 ILE A N 1
ATOM 1618 C CA . ILE A 1 203 ? 16.063 0.263 -14.051 1.00 88.75 203 ILE A CA 1
ATOM 1619 C C . ILE A 1 203 ? 16.111 -0.586 -15.308 1.00 88.75 203 ILE A C 1
ATOM 1621 O O . ILE A 1 203 ? 15.645 -0.152 -16.366 1.00 88.75 203 ILE A O 1
ATOM 1625 N N . ASN A 1 204 ? 16.611 -1.812 -15.176 1.00 87.06 204 ASN A N 1
ATOM 1626 C CA . ASN A 1 204 ? 16.383 -2.830 -16.180 1.00 87.06 204 ASN A CA 1
ATOM 1627 C C . ASN A 1 204 ? 15.046 -3.516 -15.867 1.00 87.06 204 ASN A C 1
ATOM 1629 O O . ASN A 1 204 ? 14.795 -3.989 -14.761 1.00 87.06 204 ASN A O 1
ATOM 1633 N N . VAL A 1 205 ? 14.154 -3.548 -16.853 1.00 83.88 205 VAL A N 1
ATOM 1634 C CA . VAL A 1 205 ? 12.822 -4.157 -16.726 1.00 83.88 205 VAL A CA 1
ATOM 1635 C C . VAL A 1 205 ? 12.864 -5.657 -16.408 1.00 83.88 205 VAL A C 1
ATOM 1637 O O . VAL A 1 205 ? 11.888 -6.196 -15.905 1.00 83.88 205 VAL A O 1
ATOM 1640 N N . LYS A 1 206 ? 14.018 -6.305 -16.605 1.00 81.88 206 LYS A N 1
ATOM 1641 C CA . LYS A 1 206 ? 14.265 -7.713 -16.258 1.00 81.88 206 LYS A CA 1
ATOM 1642 C C . LYS A 1 206 ? 14.804 -7.920 -14.843 1.00 81.88 206 LYS A C 1
ATOM 1644 O O . LYS A 1 206 ? 15.027 -9.062 -14.442 1.00 81.88 206 LYS A O 1
ATOM 1649 N N . ASP A 1 207 ? 15.039 -6.846 -14.092 1.00 81.81 207 ASP A N 1
ATOM 1650 C CA . ASP A 1 207 ? 15.548 -6.941 -12.727 1.00 81.81 207 ASP A CA 1
ATOM 1651 C C . ASP A 1 207 ? 14.501 -7.547 -11.788 1.00 81.81 207 ASP A C 1
ATOM 1653 O O . ASP A 1 207 ? 13.290 -7.374 -11.952 1.00 81.81 207 ASP A O 1
ATOM 1657 N N . LYS A 1 208 ? 14.966 -8.198 -10.717 1.00 79.69 208 LYS A N 1
ATOM 1658 C CA . LYS A 1 208 ? 14.083 -8.771 -9.687 1.00 79.69 208 LYS A CA 1
ATOM 1659 C C . LYS A 1 208 ? 13.240 -7.734 -8.949 1.00 79.69 208 LYS A C 1
ATOM 1661 O O . LYS A 1 208 ? 12.313 -8.104 -8.244 1.00 79.69 208 LYS A O 1
ATOM 1666 N N . VAL A 1 209 ? 13.516 -6.446 -9.137 1.00 81.62 209 VAL A N 1
ATOM 1667 C CA . VAL A 1 209 ? 12.791 -5.327 -8.527 1.00 81.62 209 VAL A CA 1
ATOM 1668 C C . VAL A 1 209 ? 11.277 -5.357 -8.783 1.00 81.62 209 VAL A C 1
ATOM 1670 O O . VAL A 1 209 ? 10.498 -4.824 -7.999 1.00 81.62 209 VAL A O 1
ATOM 1673 N N . TRP A 1 210 ? 10.835 -6.042 -9.835 1.00 86.12 210 TRP A N 1
ATOM 1674 C CA . TRP A 1 210 ? 9.418 -6.226 -10.133 1.00 86.12 210 TRP A CA 1
ATOM 1675 C C . TRP A 1 210 ? 8.724 -7.283 -9.269 1.00 86.12 210 TRP A C 1
ATOM 1677 O O . TRP A 1 210 ? 7.496 -7.330 -9.248 1.00 86.12 210 TRP A O 1
ATOM 1687 N N . SER A 1 211 ? 9.465 -8.107 -8.518 1.00 83.38 211 SER A N 1
ATOM 1688 C CA . SER A 1 211 ? 8.892 -9.196 -7.714 1.00 83.38 211 SER A CA 1
ATOM 1689 C C . SER A 1 211 ? 7.965 -8.702 -6.601 1.00 83.38 211 SER A C 1
ATOM 1691 O O . SER A 1 211 ? 7.003 -9.392 -6.260 1.00 83.38 211 SER A O 1
ATOM 1693 N N . TYR A 1 212 ? 8.201 -7.491 -6.083 1.00 86.44 212 TYR A N 1
ATOM 1694 C CA . TYR A 1 212 ? 7.363 -6.862 -5.059 1.00 86.44 212 TYR A CA 1
ATOM 1695 C C . TYR A 1 212 ? 6.260 -5.959 -5.632 1.00 86.44 212 TYR A C 1
ATOM 1697 O O . TYR A 1 212 ? 5.347 -5.562 -4.903 1.00 86.44 212 TYR A O 1
ATOM 1705 N N . VAL A 1 213 ? 6.297 -5.644 -6.931 1.00 90.81 213 VAL A N 1
ATOM 1706 C CA . VAL A 1 213 ? 5.219 -4.922 -7.626 1.00 90.81 213 VAL A CA 1
ATOM 1707 C C . VAL A 1 213 ? 4.162 -5.941 -8.041 1.00 90.81 213 VAL A C 1
ATOM 1709 O O . VAL A 1 213 ? 3.982 -6.238 -9.215 1.00 90.81 213 VAL A O 1
ATOM 1712 N N . THR A 1 214 ? 3.486 -6.526 -7.053 1.00 91.38 214 THR A N 1
ATOM 1713 C CA . THR A 1 214 ? 2.485 -7.574 -7.266 1.00 91.38 214 THR A CA 1
ATOM 1714 C C . THR A 1 214 ? 1.304 -7.452 -6.314 1.00 91.38 214 THR A C 1
ATOM 1716 O O . THR A 1 214 ? 1.450 -7.018 -5.171 1.00 91.38 214 THR A O 1
ATOM 1719 N N . PHE A 1 215 ? 0.127 -7.870 -6.783 1.00 94.62 215 PHE A N 1
ATOM 1720 C CA . PHE A 1 215 ? -1.078 -7.995 -5.962 1.00 94.62 215 PHE A CA 1
ATOM 1721 C C . PHE A 1 215 ? -1.198 -9.361 -5.284 1.00 94.62 215 PHE A C 1
ATOM 1723 O O . PHE A 1 215 ? -2.078 -9.531 -4.443 1.00 94.62 215 PHE A O 1
ATOM 1730 N N . TRP A 1 216 ? -0.302 -10.304 -5.590 1.00 91.75 216 TRP A N 1
ATOM 1731 C CA . TRP A 1 216 ? -0.326 -11.653 -5.029 1.00 91.75 216 TRP A CA 1
ATOM 1732 C C . TRP A 1 216 ? -0.329 -11.642 -3.496 1.00 91.75 216 TRP A C 1
ATOM 1734 O O . TRP A 1 216 ? -1.195 -12.258 -2.889 1.00 91.75 216 TRP A O 1
ATOM 1744 N N . TYR A 1 217 ? 0.548 -10.863 -2.849 1.00 91.00 217 TYR A N 1
ATOM 1745 C CA . TYR A 1 217 ? 0.576 -10.773 -1.379 1.00 91.00 217 TYR A CA 1
ATOM 1746 C C . TYR A 1 217 ? -0.726 -10.209 -0.804 1.00 91.00 217 TYR A C 1
ATOM 1748 O O . TYR A 1 217 ? -1.225 -10.708 0.203 1.00 91.00 217 TYR A O 1
ATOM 1756 N N . SER A 1 218 ? -1.291 -9.183 -1.449 1.00 94.88 218 SER A N 1
ATOM 1757 C CA . SER A 1 218 ? -2.576 -8.610 -1.042 1.00 94.88 218 SER A CA 1
ATOM 1758 C C . SER A 1 218 ? -3.701 -9.631 -1.185 1.00 94.88 218 SER A C 1
ATOM 1760 O O . SER A 1 218 ? -4.514 -9.758 -0.277 1.00 94.88 218 SER A O 1
ATOM 1762 N N . ARG A 1 219 ? -3.720 -10.398 -2.281 1.00 95.75 219 ARG A N 1
ATOM 1763 C CA . ARG A 1 219 ? -4.691 -11.470 -2.512 1.00 95.75 219 ARG A CA 1
ATOM 1764 C C . ARG A 1 219 ? -4.550 -12.605 -1.501 1.00 95.75 219 ARG A C 1
ATOM 1766 O O . ARG A 1 219 ? -5.544 -12.969 -0.888 1.00 95.75 219 ARG A O 1
ATOM 1773 N N . SER A 1 220 ? -3.344 -13.127 -1.295 1.00 93.88 220 SER A N 1
ATOM 1774 C CA . SER A 1 220 ? -3.090 -14.219 -0.350 1.00 93.88 220 SER A CA 1
ATOM 1775 C C . SER A 1 220 ? -3.496 -13.834 1.073 1.00 93.88 220 SER A C 1
ATOM 1777 O O . SER A 1 220 ? -4.131 -14.619 1.774 1.00 93.88 220 SER A O 1
ATOM 1779 N N . LEU A 1 221 ? -3.180 -12.605 1.495 1.00 95.94 221 LEU A N 1
ATOM 1780 C CA . LEU A 1 221 ? -3.582 -12.112 2.809 1.00 95.94 221 LEU A CA 1
ATOM 1781 C C . LEU A 1 221 ? -5.095 -11.855 2.890 1.00 95.94 221 LEU A C 1
ATOM 1783 O O . LEU A 1 221 ? -5.710 -12.166 3.906 1.00 95.94 221 LEU A O 1
ATOM 1787 N N . TYR A 1 222 ? -5.705 -11.327 1.827 1.00 97.44 222 TYR A N 1
ATOM 1788 C CA . TYR A 1 222 ? -7.156 -11.165 1.733 1.00 97.44 222 TYR A CA 1
ATOM 1789 C C . TYR A 1 222 ? -7.882 -12.511 1.882 1.00 97.44 222 TYR A C 1
ATOM 1791 O O . TYR A 1 222 ? -8.788 -12.624 2.705 1.00 97.44 222 TYR A O 1
ATOM 1799 N N . ASP A 1 223 ? -7.462 -13.535 1.133 1.00 96.75 223 ASP A N 1
ATOM 1800 C CA . ASP A 1 223 ? -8.069 -14.869 1.165 1.00 96.75 223 ASP A CA 1
ATOM 1801 C C . ASP A 1 223 ? -7.942 -15.497 2.562 1.00 96.75 223 ASP A C 1
ATOM 1803 O O . ASP A 1 223 ? -8.902 -16.087 3.062 1.00 96.75 223 ASP A O 1
ATOM 1807 N N . TRP A 1 224 ? -6.807 -15.287 3.238 1.00 96.12 224 TRP A N 1
ATOM 1808 C CA . TRP A 1 224 ? -6.619 -15.701 4.629 1.00 96.12 224 TRP A CA 1
ATOM 1809 C C . TRP A 1 224 ? -7.613 -15.022 5.588 1.00 96.12 224 TRP A C 1
ATOM 1811 O O . TRP A 1 224 ? -8.257 -15.705 6.387 1.00 96.12 224 TRP A O 1
ATOM 1821 N N . TYR A 1 225 ? -7.807 -13.701 5.487 1.00 95.88 225 TYR A N 1
ATOM 1822 C CA . TYR A 1 225 ? -8.800 -12.997 6.309 1.00 95.88 225 TYR A CA 1
ATOM 1823 C C . TYR A 1 225 ? -10.233 -13.459 6.016 1.00 95.88 225 TYR A C 1
ATOM 1825 O O . TYR A 1 225 ? -11.018 -13.612 6.950 1.00 95.88 225 TYR A O 1
ATOM 1833 N N . VAL A 1 226 ? -10.587 -13.710 4.748 1.00 94.44 226 VAL A N 1
ATOM 1834 C CA . VAL A 1 226 ? -11.912 -14.246 4.386 1.00 94.44 226 VAL A CA 1
ATOM 1835 C C . VAL A 1 226 ? -12.131 -15.624 5.002 1.00 94.44 226 VAL A C 1
ATOM 1837 O O . VAL A 1 226 ? -13.198 -15.862 5.571 1.00 94.44 226 VAL A O 1
ATOM 1840 N N . ALA A 1 227 ? -11.140 -16.517 4.924 1.00 93.75 227 ALA A N 1
ATOM 1841 C CA . ALA A 1 227 ? -11.224 -17.842 5.533 1.00 93.75 227 ALA A CA 1
ATOM 1842 C C . ALA A 1 227 ? -11.462 -17.734 7.047 1.00 93.75 227 ALA A C 1
ATOM 1844 O O . ALA A 1 227 ? -12.429 -18.299 7.556 1.00 93.75 227 ALA A O 1
ATOM 1845 N N . ARG A 1 228 ? -10.674 -16.902 7.742 1.00 91.94 228 ARG A N 1
ATOM 1846 C CA . ARG A 1 228 ? -10.812 -16.670 9.189 1.00 91.94 228 ARG A CA 1
ATOM 1847 C C . ARG A 1 228 ? -12.150 -16.053 9.576 1.00 91.94 228 ARG A C 1
ATOM 1849 O O . ARG A 1 228 ? -12.770 -16.476 10.548 1.00 91.94 228 ARG A O 1
ATOM 1856 N N . ALA A 1 229 ? -12.623 -15.071 8.814 1.00 89.50 229 ALA A N 1
ATOM 1857 C CA . ALA A 1 229 ? -13.927 -14.466 9.052 1.00 89.50 229 ALA A CA 1
ATOM 1858 C C . ALA A 1 229 ? -15.069 -15.471 8.834 1.00 89.50 229 ALA A C 1
ATOM 1860 O O . ALA A 1 229 ? -16.022 -15.476 9.607 1.00 89.50 229 ALA A O 1
ATOM 1861 N N . THR A 1 230 ? -14.953 -16.346 7.832 1.00 88.62 230 THR A N 1
ATOM 1862 C CA . THR A 1 230 ? -15.958 -17.378 7.536 1.00 88.62 230 THR A CA 1
ATOM 1863 C C . THR A 1 230 ? -15.995 -18.464 8.613 1.00 88.62 230 THR A C 1
ATOM 1865 O O . THR A 1 230 ? -17.078 -18.883 9.018 1.00 88.62 230 THR A O 1
ATOM 1868 N N . GLU A 1 231 ? -14.830 -18.892 9.105 1.00 87.56 231 GLU A N 1
ATOM 1869 C CA . GLU A 1 231 ? -14.699 -19.854 10.209 1.00 87.56 231 GLU A CA 1
ATOM 1870 C C . GLU A 1 231 ? -15.325 -19.318 11.506 1.00 87.56 231 GLU A C 1
ATOM 1872 O O . GLU A 1 231 ? -16.082 -20.030 12.164 1.00 87.56 231 GLU A O 1
ATOM 1877 N N . SER A 1 232 ? -15.053 -18.055 11.854 1.00 80.56 232 SER A N 1
ATOM 1878 C CA . SER A 1 232 ? -15.488 -17.456 13.124 1.00 80.56 232 SER A CA 1
ATOM 1879 C C . SER A 1 232 ? -16.921 -16.917 13.111 1.00 80.56 232 SER A C 1
ATOM 1881 O O . SER A 1 232 ? -17.627 -17.027 14.112 1.00 80.56 232 SER A O 1
ATOM 1883 N N . ASN A 1 233 ? -17.353 -16.299 12.007 1.00 72.44 233 ASN A N 1
ATOM 1884 C CA . ASN A 1 233 ? -18.613 -15.546 11.936 1.00 72.44 233 ASN A CA 1
ATOM 1885 C C . ASN A 1 233 ? -19.697 -16.267 11.100 1.00 72.44 233 ASN A C 1
ATOM 1887 O O . ASN A 1 233 ? -20.829 -15.785 10.998 1.00 72.44 233 ASN A O 1
ATOM 1891 N N . GLY A 1 234 ? -19.373 -17.407 10.477 1.00 67.69 234 GLY A N 1
ATOM 1892 C CA . GLY A 1 234 ? -20.214 -18.067 9.473 1.00 67.69 234 GLY A CA 1
ATOM 1893 C C . GLY A 1 234 ? -20.191 -17.352 8.112 1.00 67.69 234 GLY A C 1
ATOM 1894 O O . GLY A 1 234 ? -19.361 -16.488 7.853 1.00 67.69 234 GLY A O 1
ATOM 1895 N N . THR A 1 235 ? -21.126 -17.674 7.209 1.00 58.38 235 THR A N 1
ATOM 1896 C CA . THR A 1 235 ? -21.178 -17.105 5.839 1.00 58.38 235 THR A CA 1
ATOM 1897 C C . THR A 1 235 ? -21.692 -15.661 5.767 1.00 58.38 235 THR A C 1
ATOM 1899 O O . THR A 1 235 ? -22.078 -15.193 4.694 1.00 58.38 235 THR A O 1
ATOM 1902 N N . LYS A 1 236 ? -21.781 -14.951 6.894 1.00 53.97 236 LYS A N 1
ATOM 1903 C CA . LYS A 1 236 ? -22.284 -13.577 6.922 1.00 53.97 236 LYS A CA 1
ATOM 1904 C C . LYS A 1 236 ? -21.175 -12.626 6.469 1.00 53.97 236 LYS A C 1
ATOM 1906 O O . LYS A 1 236 ? -20.136 -12.516 7.112 1.00 53.97 236 LYS A O 1
ATOM 1911 N N . SER A 1 237 ? -21.404 -11.944 5.346 1.00 55.22 237 SER A N 1
ATOM 1912 C CA . SER A 1 237 ? -20.562 -10.838 4.877 1.00 55.22 237 SER A CA 1
ATOM 1913 C C . SER A 1 237 ? -20.592 -9.667 5.870 1.00 55.22 237 SER A C 1
ATOM 1915 O O . SER A 1 237 ? -21.408 -9.672 6.789 1.00 55.22 237 SER A O 1
ATOM 1917 N N . ALA A 1 238 ? -19.747 -8.649 5.647 1.00 50.47 238 ALA A N 1
ATOM 1918 C CA . ALA A 1 238 ? -19.500 -7.420 6.433 1.00 50.47 238 ALA A CA 1
ATOM 1919 C C . ALA A 1 238 ? -20.701 -6.656 7.069 1.00 50.47 238 ALA A C 1
ATOM 1921 O O . ALA A 1 238 ? -20.502 -5.642 7.734 1.00 50.47 238 ALA A O 1
ATOM 1922 N N . ALA A 1 239 ? -21.940 -7.113 6.889 1.00 44.31 239 ALA A N 1
ATOM 1923 C CA . ALA A 1 239 ? -23.172 -6.545 7.419 1.00 44.31 239 ALA A CA 1
ATOM 1924 C C . ALA A 1 239 ? -23.310 -6.611 8.955 1.00 44.31 239 ALA A C 1
ATOM 1926 O O . ALA A 1 239 ? -24.138 -5.888 9.500 1.00 44.31 239 ALA A O 1
ATOM 1927 N N . GLU A 1 240 ? -22.510 -7.412 9.672 1.00 48.00 240 GLU A N 1
ATOM 1928 C CA . GLU A 1 240 ? -22.523 -7.435 11.151 1.00 48.00 240 GLU A CA 1
ATOM 1929 C C . GLU A 1 240 ? -21.572 -6.413 11.804 1.00 48.00 240 GLU A C 1
ATOM 1931 O O . GLU A 1 240 ? -21.232 -6.534 12.977 1.00 48.00 240 GLU A O 1
ATOM 1936 N N . GLY A 1 241 ? -21.169 -5.365 11.082 1.00 53.81 241 GLY A N 1
ATOM 1937 C CA . GLY A 1 241 ? -20.493 -4.201 11.659 1.00 53.81 241 GLY A CA 1
ATOM 1938 C C . GLY A 1 241 ? -19.198 -4.511 12.426 1.00 53.81 241 GLY A C 1
ATOM 1939 O O . GLY A 1 241 ? -18.667 -5.619 12.443 1.00 53.81 241 GLY A O 1
ATOM 1940 N N . TYR A 1 242 ? -18.668 -3.494 13.098 1.00 56.75 242 TYR A N 1
ATOM 1941 C CA . TYR A 1 242 ? -17.392 -3.530 13.829 1.00 56.75 242 TYR A CA 1
ATOM 1942 C C . TYR A 1 242 ? -17.293 -4.567 14.956 1.00 56.75 242 TYR A C 1
ATOM 1944 O O . TYR A 1 242 ? -16.215 -4.765 15.513 1.00 56.75 242 TYR A O 1
ATOM 1952 N N . SER A 1 243 ? -18.409 -5.208 15.305 1.00 58.12 243 SER A N 1
ATOM 1953 C CA . SER A 1 243 ? -18.578 -6.061 16.484 1.00 58.12 243 SER A CA 1
ATOM 1954 C C . SER A 1 243 ? -18.219 -7.528 16.247 1.00 58.12 243 SER A C 1
ATOM 1956 O O . SER A 1 243 ? -18.164 -8.289 17.211 1.00 58.12 243 SER A O 1
ATOM 1958 N N . ALA A 1 244 ? -18.036 -7.946 14.990 1.00 69.25 244 ALA A N 1
ATOM 1959 C CA . ALA A 1 244 ? -17.789 -9.348 14.664 1.00 69.25 244 ALA A CA 1
ATOM 1960 C C . ALA A 1 244 ? -16.472 -9.845 15.296 1.00 69.25 244 ALA A C 1
ATOM 1962 O O . ALA A 1 244 ? -15.514 -9.071 15.312 1.00 69.25 244 ALA A O 1
ATOM 1963 N N . PRO A 1 245 ? -16.374 -11.099 15.786 1.00 74.25 245 PRO A N 1
ATOM 1964 C CA . PRO A 1 245 ? -15.151 -11.649 16.385 1.00 74.25 245 PRO A CA 1
ATOM 1965 C C . PRO A 1 245 ? -13.916 -11.569 15.480 1.00 74.25 245 PRO A C 1
ATOM 1967 O O . PRO A 1 245 ? -12.850 -11.142 15.924 1.00 74.25 245 PRO A O 1
ATOM 1970 N N . SER A 1 246 ? -14.059 -11.919 14.198 1.00 84.38 246 SER A N 1
ATOM 1971 C CA . SER A 1 246 ? -12.993 -11.790 13.195 1.00 84.38 246 SER A CA 1
ATOM 1972 C C . SER A 1 246 ? -13.298 -10.675 12.188 1.00 84.38 246 SER A C 1
ATOM 1974 O O . SER A 1 246 ? -14.447 -10.560 11.750 1.00 84.38 246 SER A O 1
ATOM 1976 N N . PRO A 1 247 ? -12.299 -9.854 11.809 1.00 90.81 247 PRO A N 1
ATOM 1977 C CA . PRO A 1 247 ? -12.494 -8.745 10.884 1.00 90.81 247 PRO A CA 1
ATOM 1978 C C . PRO A 1 247 ? -12.718 -9.250 9.454 1.00 90.81 247 PRO A C 1
ATOM 1980 O O . PRO A 1 247 ? -11.997 -10.121 8.968 1.00 90.81 247 PRO A O 1
ATOM 1983 N N . TRP A 1 248 ? -13.694 -8.667 8.759 1.00 91.56 248 TRP A N 1
ATOM 1984 C CA . TRP A 1 248 ? -13.895 -8.919 7.333 1.00 91.56 248 TRP A CA 1
ATOM 1985 C C . TRP A 1 248 ? -12.971 -8.015 6.507 1.00 91.56 248 TRP A C 1
ATOM 1987 O O . TRP A 1 248 ? -12.955 -6.809 6.755 1.00 91.56 248 TRP A O 1
ATOM 1997 N N . PRO A 1 249 ? -12.221 -8.527 5.517 1.00 95.81 249 PRO A N 1
ATOM 1998 C CA . PRO A 1 249 ? -11.299 -7.698 4.754 1.00 95.81 249 PRO A CA 1
ATOM 1999 C C . PRO A 1 249 ? -12.003 -6.773 3.760 1.00 95.81 249 PRO A C 1
ATOM 2001 O O . PRO A 1 249 ? -12.889 -7.189 3.013 1.00 95.81 249 PRO A O 1
ATOM 2004 N N . ILE A 1 250 ? -11.574 -5.509 3.732 1.00 97.12 250 ILE A N 1
ATOM 2005 C CA . ILE A 1 250 ? -12.115 -4.468 2.849 1.00 97.12 250 ILE A CA 1
ATOM 2006 C C . ILE A 1 250 ? -11.176 -4.291 1.660 1.00 97.12 250 ILE A C 1
ATOM 2008 O O . ILE A 1 250 ? -9.974 -4.135 1.849 1.00 97.12 250 ILE A O 1
ATOM 2012 N N . VAL A 1 251 ? -11.714 -4.258 0.441 1.00 98.38 251 VAL A N 1
ATOM 2013 C CA . VAL A 1 251 ? -10.955 -3.901 -0.766 1.00 98.38 251 VAL A CA 1
ATOM 2014 C C . VAL A 1 251 ? -11.477 -2.577 -1.310 1.00 98.38 251 VAL A C 1
ATOM 2016 O O . VAL A 1 251 ? -12.685 -2.390 -1.436 1.00 98.38 251 VAL A O 1
ATOM 2019 N N . VAL A 1 252 ? -10.564 -1.671 -1.649 1.00 98.00 252 VAL A N 1
ATOM 2020 C CA . VAL A 1 252 ? -10.855 -0.378 -2.283 1.00 98.00 252 VAL A CA 1
ATOM 2021 C C . VAL A 1 252 ? -10.009 -0.209 -3.539 1.00 98.00 252 VAL A C 1
ATOM 2023 O O . VAL A 1 252 ? -8.788 -0.384 -3.510 1.00 98.00 252 VAL A O 1
ATOM 2026 N N . ASP A 1 253 ? -10.664 0.133 -4.648 1.00 98.31 253 ASP A N 1
ATOM 2027 C CA . ASP A 1 253 ? -9.998 0.473 -5.904 1.00 98.31 253 ASP A CA 1
ATOM 2028 C C . ASP A 1 253 ? -9.697 1.977 -5.951 1.00 98.31 253 ASP A C 1
ATOM 2030 O O . ASP A 1 253 ? -10.518 2.810 -5.566 1.00 98.31 253 ASP A O 1
ATOM 2034 N N . ALA A 1 254 ? -8.507 2.329 -6.429 1.00 98.00 254 ALA A N 1
ATOM 2035 C CA . ALA A 1 254 ? -8.079 3.704 -6.619 1.00 98.00 254 ALA A CA 1
ATOM 2036 C C . ALA A 1 254 ? -9.057 4.544 -7.466 1.00 98.00 254 ALA A C 1
ATOM 2038 O O . ALA A 1 254 ? -9.205 5.731 -7.186 1.00 98.00 254 ALA A O 1
ATOM 2039 N N . ASP A 1 255 ? -9.737 3.961 -8.458 1.00 98.12 255 ASP A N 1
ATOM 2040 C CA . ASP A 1 255 ? -10.749 4.678 -9.250 1.00 98.12 255 ASP A CA 1
ATOM 2041 C C . ASP A 1 255 ? -11.999 5.035 -8.436 1.00 98.12 255 ASP A C 1
ATOM 2043 O O . ASP A 1 255 ? -12.566 6.117 -8.606 1.00 98.12 255 ASP A O 1
ATOM 2047 N N . ASP A 1 256 ? -12.404 4.172 -7.505 1.00 97.50 256 ASP A N 1
ATOM 2048 C CA . ASP A 1 256 ? -13.545 4.440 -6.623 1.00 97.50 256 ASP A CA 1
ATOM 2049 C C . ASP A 1 256 ? -13.186 5.487 -5.565 1.00 97.50 256 ASP A C 1
ATOM 2051 O O . ASP A 1 256 ? -14.029 6.273 -5.139 1.00 97.50 256 ASP A O 1
ATOM 2055 N N . VAL A 1 257 ? -11.914 5.531 -5.160 1.00 96.81 257 VAL A N 1
ATOM 2056 C CA . VAL A 1 257 ? -11.387 6.582 -4.284 1.00 96.81 257 VAL A CA 1
ATOM 2057 C C . VAL A 1 257 ? -11.353 7.927 -5.008 1.00 96.81 257 VAL A C 1
ATOM 2059 O O . VAL A 1 257 ? -11.741 8.935 -4.425 1.00 96.81 257 VAL A O 1
ATOM 2062 N N . LEU A 1 258 ? -10.918 7.954 -6.272 1.00 97.06 258 LEU A N 1
ATOM 2063 C CA . LEU A 1 258 ? -10.902 9.175 -7.082 1.00 97.06 258 LEU A CA 1
ATOM 2064 C C . LEU A 1 258 ? -12.317 9.707 -7.339 1.00 97.06 258 LEU A C 1
ATOM 2066 O O . LEU A 1 258 ? -12.541 10.908 -7.222 1.00 97.06 258 LEU A O 1
ATOM 2070 N N . SER A 1 259 ? -13.271 8.835 -7.665 1.00 95.69 259 SER A N 1
ATOM 2071 C CA . SER A 1 259 ? -14.672 9.223 -7.894 1.00 95.69 259 SER A CA 1
ATOM 2072 C C . SER A 1 259 ? -15.458 9.487 -6.603 1.00 95.69 259 SER A C 1
ATOM 2074 O O . SER A 1 259 ? -16.498 10.141 -6.642 1.00 95.69 259 SER A O 1
ATOM 2076 N N . GLY A 1 260 ? -14.971 8.988 -5.464 1.00 94.50 260 GLY A N 1
ATOM 2077 C CA . GLY A 1 260 ? -15.629 9.068 -4.161 1.00 94.50 260 GLY A CA 1
ATOM 2078 C C . GLY A 1 260 ? -16.673 7.972 -3.905 1.00 94.50 260 GLY A C 1
ATOM 2079 O O . GLY A 1 260 ? -17.211 7.902 -2.799 1.00 94.50 260 GLY A O 1
ATOM 2080 N N . GLU A 1 261 ? -16.939 7.092 -4.878 1.00 93.62 261 GLU A N 1
ATOM 2081 C CA . GLU A 1 261 ? -18.004 6.077 -4.836 1.00 93.62 261 GLU A CA 1
ATOM 2082 C C . GLU A 1 261 ? -17.888 5.115 -3.639 1.00 93.62 261 GLU A C 1
ATOM 2084 O O . GLU A 1 261 ? -18.904 4.703 -3.072 1.00 93.62 261 GLU A O 1
ATOM 2089 N N . CYS A 1 262 ? -16.666 4.779 -3.206 1.00 95.38 262 CYS A N 1
ATOM 2090 C CA . CYS A 1 262 ? -16.457 3.841 -2.097 1.00 95.38 262 CYS A CA 1
ATOM 2091 C C . CYS A 1 262 ? -16.419 4.503 -0.708 1.00 95.38 262 CYS A C 1
ATOM 2093 O O . CYS A 1 262 ? -16.491 3.798 0.301 1.00 95.38 262 CYS A O 1
ATOM 2095 N N . LEU A 1 263 ? -16.277 5.833 -0.617 1.00 95.31 263 LEU A N 1
ATOM 2096 C CA . LEU A 1 263 ? -15.896 6.507 0.634 1.00 95.31 263 LEU A CA 1
ATOM 2097 C C . LEU A 1 263 ? -16.961 6.377 1.725 1.00 95.31 263 LEU A C 1
ATOM 2099 O O . LEU A 1 263 ? -16.621 6.118 2.875 1.00 95.31 263 LEU A O 1
ATOM 2103 N N . ALA A 1 264 ? -18.246 6.466 1.373 1.00 95.06 264 ALA A N 1
ATOM 2104 C CA . ALA A 1 264 ? -19.325 6.320 2.349 1.00 95.06 264 ALA A CA 1
ATOM 2105 C C . ALA A 1 264 ? -19.371 4.924 2.981 1.00 95.06 264 ALA A C 1
ATOM 2107 O O . ALA A 1 264 ? -19.454 4.785 4.203 1.00 95.06 264 ALA A O 1
ATOM 2108 N N . LYS A 1 265 ? -19.245 3.884 2.151 1.00 94.31 265 LYS A N 1
ATOM 2109 C CA . LYS A 1 265 ? -19.207 2.495 2.615 1.00 94.31 265 LYS A CA 1
ATOM 2110 C C . LYS A 1 265 ? -17.956 2.215 3.435 1.00 94.31 265 LYS A C 1
ATOM 2112 O O . LYS A 1 265 ? -18.050 1.562 4.465 1.00 94.31 265 LYS A O 1
ATOM 2117 N N . LEU A 1 266 ? -16.806 2.742 3.012 1.00 95.00 266 LEU A N 1
ATOM 2118 C CA . LEU A 1 266 ? -15.553 2.628 3.751 1.00 95.00 266 LEU A CA 1
ATOM 2119 C C . LEU A 1 266 ? -15.675 3.268 5.133 1.00 95.00 266 LEU A C 1
ATOM 2121 O O . LEU A 1 266 ? -15.342 2.634 6.130 1.00 95.00 266 LEU A O 1
ATOM 2125 N N . CYS A 1 267 ? -16.163 4.508 5.204 1.00 94.69 267 CYS A N 1
ATOM 2126 C CA . CYS A 1 267 ? -16.338 5.216 6.464 1.00 94.69 267 CYS A CA 1
ATOM 2127 C C . CYS A 1 267 ? -17.231 4.413 7.419 1.00 94.69 267 CYS A C 1
ATOM 2129 O O . CYS A 1 267 ? -16.820 4.104 8.541 1.00 94.69 267 CYS A O 1
ATOM 2131 N N . SER A 1 268 ? -18.371 3.944 6.903 1.00 91.44 268 SER A N 1
ATOM 2132 C CA . SER A 1 268 ? -19.308 3.058 7.602 1.00 91.44 268 SER A CA 1
ATOM 2133 C C . SER A 1 268 ? -18.791 1.637 7.863 1.00 91.44 268 SER A C 1
ATOM 2135 O O . SER A 1 268 ? -19.451 0.896 8.588 1.00 91.44 268 SER A O 1
ATOM 2137 N N . ALA A 1 269 ? -17.641 1.237 7.316 1.00 89.31 269 ALA A N 1
ATOM 2138 C CA . ALA A 1 269 ? -16.990 -0.048 7.585 1.00 89.31 269 ALA A CA 1
ATOM 2139 C C . ALA A 1 269 ? -15.722 0.084 8.445 1.00 89.31 269 ALA A C 1
ATOM 2141 O O . ALA A 1 269 ? -15.264 -0.923 8.979 1.00 89.31 269 ALA A O 1
ATOM 2142 N N . CYS A 1 270 ? -15.194 1.307 8.645 1.00 91.88 270 CYS A N 1
ATOM 2143 C CA . CYS A 1 270 ? -14.001 1.593 9.471 1.00 91.88 270 CYS A CA 1
ATOM 2144 C C . CYS A 1 270 ? -14.266 2.390 10.768 1.00 91.88 270 CYS A C 1
ATOM 2146 O O . CYS A 1 270 ? -13.467 2.329 11.692 1.00 91.88 270 CYS A O 1
ATOM 2148 N N . GLY A 1 271 ? -15.402 3.068 10.890 1.00 91.44 271 GLY A N 1
ATOM 2149 C CA . GLY A 1 271 ? -15.811 3.826 12.079 1.00 91.44 271 GLY A CA 1
ATOM 2150 C C . GLY A 1 271 ? -15.423 5.286 11.910 1.00 91.44 271 GLY A C 1
ATOM 2151 O O . GLY A 1 271 ? -15.064 5.971 12.859 1.00 91.44 271 GLY A O 1
ATOM 2152 N N . MET A 1 272 ? -15.409 5.715 10.653 1.00 94.44 272 MET A N 1
ATOM 2153 C CA . MET A 1 272 ? -15.011 7.030 10.192 1.00 94.44 272 MET A CA 1
ATOM 2154 C C . MET A 1 272 ? -16.256 7.761 9.696 1.00 94.44 272 MET A C 1
ATOM 2156 O O . MET A 1 272 ? -17.297 7.157 9.438 1.00 94.44 272 MET A O 1
ATOM 2160 N N . SER A 1 273 ? -16.144 9.070 9.540 1.00 95.00 273 SER A N 1
ATOM 2161 C CA . SER A 1 273 ? -17.237 9.947 9.141 1.00 95.00 273 SER A CA 1
ATOM 2162 C C . SER A 1 273 ? -16.978 10.510 7.745 1.00 95.00 273 SER A C 1
ATOM 2164 O O . SER A 1 273 ? -15.878 10.970 7.431 1.00 95.00 273 SER A O 1
ATOM 2166 N N . VAL A 1 274 ? -18.002 10.472 6.893 1.00 95.81 274 VAL A N 1
ATOM 2167 C CA . VAL A 1 274 ? -17.922 10.998 5.520 1.00 95.81 274 VAL A CA 1
ATOM 2168 C C . VAL A 1 274 ? -17.760 12.515 5.501 1.00 95.81 274 VAL A C 1
ATOM 2170 O O . VAL A 1 274 ? -17.140 13.065 4.597 1.00 95.81 274 VAL A O 1
ATOM 2173 N N . GLU A 1 275 ? -18.258 13.181 6.539 1.00 96.25 275 GLU A N 1
ATOM 2174 C CA . GLU A 1 275 ? -18.173 14.623 6.754 1.00 96.25 275 GLU A CA 1
ATOM 2175 C C . GLU A 1 275 ? -16.729 15.087 7.001 1.00 96.25 275 GLU A C 1
ATOM 2177 O O . GLU A 1 275 ? -16.401 16.244 6.753 1.00 96.25 275 GLU A O 1
ATOM 2182 N N . HIS A 1 276 ? -15.853 14.182 7.449 1.00 96.88 276 HIS A N 1
ATOM 2183 C CA . HIS A 1 276 ? -14.437 14.451 7.709 1.00 96.88 276 HIS A CA 1
ATOM 2184 C C . HIS A 1 276 ? -13.512 13.990 6.568 1.00 96.88 276 HIS A C 1
ATOM 2186 O O . HIS A 1 276 ? -12.301 13.844 6.759 1.00 96.88 276 HIS A O 1
ATOM 2192 N N . ILE A 1 277 ? -14.057 13.725 5.377 1.00 96.94 277 ILE A N 1
ATOM 2193 C CA . ILE A 1 277 ? -13.246 13.460 4.187 1.00 96.94 277 ILE A CA 1
ATOM 2194 C C . ILE A 1 277 ? -12.659 14.771 3.661 1.00 96.94 277 ILE A C 1
ATOM 2196 O O . ILE A 1 277 ? -13.374 15.711 3.317 1.00 96.94 277 ILE A O 1
ATOM 2200 N N . LYS A 1 278 ? -11.333 14.809 3.539 1.00 96.12 278 LYS A N 1
ATOM 2201 C CA . LYS A 1 278 ? -10.579 15.973 3.077 1.00 96.12 278 LYS A CA 1
ATOM 2202 C C . LYS A 1 278 ? -10.254 15.871 1.584 1.00 96.12 278 LYS A C 1
ATOM 2204 O O . LYS A 1 278 ? -9.187 15.388 1.221 1.00 96.12 278 LYS A O 1
ATOM 2209 N N . VAL A 1 279 ? -11.170 16.321 0.723 1.00 94.62 279 VAL A N 1
ATOM 2210 C CA . VAL A 1 279 ? -11.000 16.303 -0.751 1.00 94.62 279 VAL A CA 1
ATOM 2211 C C . VAL A 1 279 ? -10.084 17.404 -1.296 1.00 94.62 279 VAL A C 1
ATOM 2213 O O . VAL A 1 279 ? -9.567 17.268 -2.404 1.00 94.62 279 VAL A O 1
ATOM 2216 N N . GLU A 1 280 ? -9.854 18.452 -0.503 1.00 95.00 280 GLU A N 1
ATOM 2217 C CA . GLU A 1 280 ? -8.965 19.573 -0.813 1.00 95.00 280 GLU A CA 1
ATOM 2218 C C . GLU A 1 280 ? -7.910 19.741 0.281 1.00 95.00 280 GLU A C 1
ATOM 2220 O O . GLU A 1 280 ? -8.166 19.531 1.474 1.00 95.00 280 GLU A O 1
ATOM 2225 N N . TRP A 1 281 ? -6.699 20.124 -0.104 1.00 95.62 281 TRP A N 1
ATOM 2226 C CA . TRP A 1 281 ? -5.599 20.337 0.827 1.00 95.62 281 TRP A CA 1
ATOM 2227 C C . TRP A 1 281 ? -4.600 21.365 0.315 1.00 95.62 281 TRP A C 1
ATOM 2229 O O . TRP A 1 281 ? -4.559 21.702 -0.859 1.00 95.62 281 TRP A O 1
ATOM 2239 N N . GLU A 1 282 ? -3.767 21.850 1.227 1.00 93.94 282 GLU A N 1
ATOM 2240 C CA . GLU A 1 282 ? -2.660 22.733 0.885 1.00 93.94 282 GLU A CA 1
ATOM 2241 C C . GLU A 1 282 ? -1.495 21.935 0.300 1.00 93.94 282 GLU A C 1
ATOM 2243 O O . GLU A 1 282 ? -1.229 20.794 0.720 1.00 93.94 282 GLU A O 1
ATOM 2248 N N . GLU A 1 283 ? -0.803 22.573 -0.644 1.00 93.31 283 GLU A N 1
ATOM 2249 C CA . GLU A 1 283 ? 0.481 22.109 -1.151 1.00 93.31 283 GLU A CA 1
ATOM 2250 C C . GLU A 1 283 ? 1.521 22.098 -0.026 1.00 93.31 283 GLU A C 1
ATOM 2252 O O . GLU A 1 283 ? 1.524 22.935 0.878 1.00 93.31 283 GLU A O 1
ATOM 2257 N N . LEU A 1 284 ? 2.430 21.132 -0.090 1.00 89.06 284 LEU A N 1
ATOM 2258 C CA . LEU A 1 284 ? 3.578 21.034 0.793 1.00 89.06 284 LEU A CA 1
ATOM 2259 C C . LEU A 1 284 ? 4.817 21.542 0.040 1.00 89.06 284 LEU A C 1
ATOM 2261 O O . LEU A 1 284 ? 5.168 20.953 -0.987 1.00 89.06 284 LEU A O 1
ATOM 2265 N N . PRO A 1 285 ? 5.501 22.591 0.542 1.00 85.00 285 PRO A N 1
ATOM 2266 C CA . PRO A 1 285 ? 6.697 23.133 -0.099 1.00 85.00 285 PRO A CA 1
ATOM 2267 C C . PRO A 1 285 ? 7.765 22.054 -0.269 1.00 85.00 285 PRO A C 1
ATOM 2269 O O . PRO A 1 285 ? 8.105 21.366 0.698 1.00 85.00 285 PRO A O 1
ATOM 2272 N N . LEU A 1 286 ? 8.303 21.906 -1.482 1.00 84.06 286 LEU A N 1
ATOM 2273 C CA . LEU A 1 286 ? 9.286 20.862 -1.793 1.00 84.06 286 LEU A CA 1
ATOM 2274 C C . LEU A 1 286 ? 10.639 21.147 -1.135 1.00 84.06 286 LEU A C 1
ATOM 2276 O O . LEU A 1 286 ? 11.334 20.223 -0.724 1.00 84.06 286 LEU A O 1
ATOM 2280 N N . GLU A 1 287 ? 10.993 22.423 -1.013 1.00 75.56 287 GLU A N 1
ATOM 2281 C CA . GLU A 1 287 ? 12.256 22.917 -0.460 1.00 75.56 287 GLU A CA 1
ATOM 2282 C C . GLU A 1 287 ? 12.364 22.667 1.049 1.00 75.56 287 GLU A C 1
ATOM 2284 O O . GLU A 1 287 ? 13.463 22.654 1.597 1.00 75.56 287 GLU A O 1
ATOM 2289 N N . ALA A 1 288 ? 11.230 22.447 1.719 1.00 69.19 288 ALA A N 1
ATOM 2290 C CA . ALA A 1 288 ? 11.163 22.152 3.146 1.00 69.19 288 ALA A CA 1
ATOM 2291 C C . ALA A 1 288 ? 11.308 20.651 3.468 1.00 69.19 288 ALA A C 1
ATOM 2293 O O . ALA A 1 288 ? 11.296 20.278 4.640 1.00 69.19 288 ALA A O 1
ATOM 2294 N N . GLN A 1 289 ? 11.413 19.782 2.455 1.00 78.50 289 GLN A N 1
ATOM 2295 C CA . GLN A 1 289 ? 11.415 18.329 2.634 1.00 78.50 289 GLN A CA 1
ATOM 2296 C C . GLN A 1 289 ? 12.841 17.776 2.569 1.00 78.50 289 GLN A C 1
ATOM 2298 O O . GLN A 1 289 ? 13.394 17.576 1.487 1.00 78.50 289 GLN A O 1
ATOM 2303 N N . ASP A 1 290 ? 13.429 17.472 3.727 1.00 85.19 290 ASP A N 1
ATOM 2304 C CA . ASP A 1 290 ? 14.705 16.750 3.804 1.00 85.19 290 ASP A CA 1
ATOM 2305 C C . ASP A 1 290 ? 14.474 15.239 3.647 1.00 85.19 290 ASP A C 1
ATOM 2307 O O . ASP A 1 290 ? 14.357 14.482 4.613 1.00 85.19 290 ASP A O 1
ATOM 2311 N N . VAL A 1 291 ? 14.308 14.797 2.397 1.00 87.12 291 VAL A N 1
ATOM 2312 C CA . VAL A 1 291 ? 14.026 13.394 2.070 1.00 87.12 291 VAL A CA 1
ATOM 2313 C C . VAL A 1 291 ? 14.886 12.887 0.914 1.00 87.12 291 VAL A C 1
ATOM 2315 O O . VAL A 1 291 ? 15.376 13.631 0.066 1.00 87.12 291 VAL A O 1
ATOM 2318 N N . SER A 1 292 ? 15.040 11.563 0.833 1.00 89.44 292 SER A N 1
ATOM 2319 C CA . SER A 1 292 ? 15.799 10.932 -0.254 1.00 89.44 292 SER A CA 1
ATOM 2320 C C . SER A 1 292 ? 15.233 11.255 -1.648 1.00 89.44 292 SER A C 1
ATOM 2322 O O . SER A 1 292 ? 14.023 11.412 -1.827 1.00 89.44 292 SER A O 1
ATOM 2324 N N . LYS A 1 293 ? 16.093 11.219 -2.679 1.00 90.88 293 LYS A N 1
ATOM 2325 C CA . LYS A 1 293 ? 15.689 11.367 -4.095 1.00 90.88 293 LYS A CA 1
ATOM 2326 C C . LYS A 1 293 ? 14.549 10.424 -4.494 1.00 90.88 293 LYS A C 1
ATOM 2328 O O . LYS A 1 293 ? 13.653 10.815 -5.239 1.00 90.88 293 LYS A O 1
ATOM 2333 N N . ARG A 1 294 ? 14.563 9.188 -3.980 1.00 90.38 294 ARG A N 1
ATOM 2334 C CA . ARG A 1 294 ? 13.493 8.212 -4.220 1.00 90.38 294 ARG A CA 1
ATOM 2335 C C . ARG A 1 294 ? 12.181 8.662 -3.595 1.00 90.38 294 ARG A C 1
ATOM 2337 O O . ARG A 1 294 ? 11.172 8.679 -4.287 1.00 90.38 294 ARG A O 1
ATOM 2344 N N . HIS A 1 295 ? 12.197 9.092 -2.336 1.00 90.31 295 HIS A N 1
ATOM 2345 C CA . HIS A 1 295 ? 10.992 9.593 -1.677 1.00 90.31 295 HIS A CA 1
ATOM 2346 C C . HIS A 1 295 ? 10.416 10.813 -2.417 1.00 90.31 295 HIS A C 1
ATOM 2348 O O . HIS A 1 295 ? 9.227 10.819 -2.733 1.00 90.31 295 HIS A O 1
ATOM 2354 N N . MET A 1 296 ? 11.269 11.765 -2.826 1.00 92.31 296 MET A N 1
ATOM 2355 C CA . MET A 1 296 ? 10.864 12.888 -3.685 1.00 92.31 296 MET A CA 1
ATOM 2356 C C . MET A 1 296 ? 10.189 12.416 -4.976 1.00 92.31 296 MET A C 1
ATOM 2358 O O . MET A 1 296 ? 9.118 12.904 -5.328 1.00 92.31 296 MET A O 1
ATOM 2362 N N . SER A 1 297 ? 10.788 11.451 -5.681 1.00 93.56 297 SER A N 1
ATOM 2363 C CA . SER A 1 297 ? 10.256 10.935 -6.951 1.00 93.56 297 SER A CA 1
ATOM 2364 C C . SER A 1 297 ? 8.862 10.310 -6.811 1.00 93.56 297 SER A C 1
ATOM 2366 O O . SER A 1 297 ? 8.081 10.316 -7.767 1.00 93.56 297 SER A O 1
ATOM 2368 N N . TYR A 1 298 ? 8.543 9.777 -5.628 1.00 92.44 298 TYR A N 1
ATOM 2369 C CA . TYR A 1 298 ? 7.261 9.140 -5.347 1.00 92.44 298 TYR A CA 1
ATOM 2370 C C . TYR A 1 298 ? 6.194 10.116 -4.848 1.00 92.44 298 TYR A C 1
ATOM 2372 O O . TYR A 1 298 ? 5.024 9.929 -5.195 1.00 92.44 298 TYR A O 1
ATOM 2380 N N . MET A 1 299 ? 6.583 11.112 -4.047 1.00 92.94 299 MET A N 1
ATOM 2381 C CA . MET A 1 299 ? 5.660 11.983 -3.313 1.00 92.94 299 MET A CA 1
ATOM 2382 C C . MET A 1 299 ? 5.388 13.329 -3.978 1.00 92.94 299 MET A C 1
ATOM 2384 O O . MET A 1 299 ? 4.348 13.917 -3.692 1.00 92.94 299 MET A O 1
ATOM 2388 N N . ARG A 1 300 ? 6.272 13.791 -4.876 1.00 92.44 300 ARG A N 1
ATOM 2389 C CA . ARG A 1 300 ? 6.201 15.124 -5.500 1.00 92.44 300 ARG A CA 1
ATOM 2390 C C . ARG A 1 300 ? 4.792 15.496 -5.955 1.00 92.44 300 ARG A C 1
ATOM 2392 O O . ARG A 1 300 ? 4.274 16.498 -5.487 1.00 92.44 300 ARG A O 1
ATOM 2399 N N . ASP A 1 301 ? 4.162 14.669 -6.790 1.00 92.44 301 ASP A N 1
ATOM 2400 C CA . ASP A 1 301 ? 2.847 14.988 -7.364 1.00 92.44 301 ASP A CA 1
ATOM 2401 C C . ASP A 1 301 ? 1.745 15.143 -6.308 1.00 92.44 301 ASP A C 1
ATOM 2403 O O . ASP A 1 301 ? 0.757 15.816 -6.565 1.00 92.44 301 ASP A O 1
ATOM 2407 N N . LEU A 1 302 ? 1.858 14.475 -5.153 1.00 93.44 302 LEU A N 1
ATOM 2408 C CA . LEU A 1 302 ? 0.909 14.655 -4.052 1.00 93.44 302 LEU A CA 1
ATOM 2409 C C . LEU A 1 302 ? 1.204 15.954 -3.302 1.00 93.44 302 LEU A C 1
ATOM 2411 O O . LEU A 1 302 ? 0.281 16.688 -2.966 1.00 93.44 302 LEU A O 1
ATOM 2415 N N . TRP A 1 303 ? 2.477 16.233 -3.036 1.00 94.12 303 TRP A N 1
ATOM 2416 C CA . TRP A 1 303 ? 2.892 17.428 -2.306 1.00 94.12 303 TRP A CA 1
ATOM 2417 C C . TRP A 1 303 ? 2.590 18.715 -3.064 1.00 94.12 303 TRP A C 1
ATOM 2419 O O . TRP A 1 303 ? 2.183 19.682 -2.443 1.00 94.12 303 TRP A O 1
ATOM 2429 N N . THR A 1 304 ? 2.682 18.710 -4.390 1.00 93.75 304 THR A N 1
ATOM 2430 C CA . THR A 1 304 ? 2.316 19.857 -5.234 1.00 93.75 304 THR A CA 1
ATOM 2431 C C . THR A 1 304 ? 0.868 19.796 -5.727 1.00 93.75 304 THR A C 1
ATOM 2433 O O . THR A 1 304 ? 0.547 20.393 -6.749 1.00 93.75 304 THR A O 1
ATOM 2436 N N . SER A 1 305 ? 0.008 18.994 -5.094 1.00 94.88 305 SER A N 1
ATOM 2437 C CA . SER A 1 305 ? -1.417 18.939 -5.434 1.00 94.88 305 SER A CA 1
ATOM 2438 C C . SER A 1 305 ? -2.247 19.630 -4.370 1.00 94.88 305 SER A C 1
ATOM 2440 O O . SER A 1 305 ? -1.875 19.637 -3.197 1.00 94.88 305 SER A O 1
ATOM 2442 N N . THR A 1 306 ? -3.416 20.110 -4.776 1.00 95.94 306 THR A N 1
ATOM 2443 C CA . THR A 1 306 ? -4.409 20.722 -3.889 1.00 95.94 306 THR A CA 1
ATOM 2444 C C . THR A 1 306 ? -5.672 19.880 -3.712 1.00 95.94 306 THR A C 1
ATOM 2446 O O . THR A 1 306 ? -6.584 20.275 -2.991 1.00 95.94 306 THR A O 1
ATOM 2449 N N . GLY A 1 307 ? -5.740 18.705 -4.343 1.00 95.31 307 GLY A N 1
ATOM 2450 C CA . GLY A 1 307 ? -6.904 17.828 -4.294 1.00 95.31 307 GLY A CA 1
ATOM 2451 C C . GLY A 1 307 ? -6.773 16.601 -5.194 1.00 95.31 307 GLY A C 1
ATOM 2452 O O . GLY A 1 307 ? -5.680 16.228 -5.635 1.00 95.31 307 GLY A O 1
ATOM 2453 N N . LEU A 1 308 ? -7.909 15.956 -5.463 1.00 95.44 308 LEU A N 1
ATOM 2454 C CA . LEU A 1 308 ? -7.977 14.760 -6.302 1.00 95.44 308 LEU A CA 1
ATOM 2455 C C . LEU A 1 308 ? -7.746 15.076 -7.782 1.00 95.44 308 LEU A C 1
ATOM 2457 O O . LEU A 1 308 ? -8.440 15.889 -8.386 1.00 95.44 308 LEU A O 1
ATOM 2461 N N . ASP A 1 309 ? -6.814 14.348 -8.389 1.00 94.56 309 ASP A N 1
ATOM 2462 C CA . ASP A 1 309 ? -6.508 14.443 -9.813 1.00 94.56 309 ASP A CA 1
ATOM 2463 C C . ASP A 1 309 ? -7.216 13.324 -10.589 1.00 94.56 309 ASP A C 1
ATOM 2465 O O . ASP A 1 309 ? -6.743 12.184 -10.647 1.00 94.56 309 ASP A O 1
ATOM 2469 N N . GLN A 1 310 ? -8.355 13.661 -11.200 1.00 94.75 310 GLN A N 1
ATOM 2470 C CA . GLN A 1 310 ? -9.163 12.722 -11.988 1.00 94.75 310 GLN A CA 1
ATOM 2471 C C . GLN A 1 310 ? -8.424 12.187 -13.224 1.00 94.75 310 GLN A C 1
ATOM 2473 O O . GLN A 1 310 ? -8.762 11.109 -13.713 1.00 94.75 310 GLN A O 1
ATOM 2478 N N . SER A 1 311 ? -7.372 12.868 -13.704 1.00 93.50 311 SER A N 1
ATOM 2479 C CA . SER A 1 311 ? -6.558 12.372 -14.824 1.00 93.50 311 SER A CA 1
ATOM 2480 C C . SER A 1 311 ? -5.771 11.102 -14.474 1.00 93.50 311 SER A C 1
ATOM 2482 O O . SER A 1 311 ? -5.295 10.395 -15.363 1.00 93.50 311 SER A O 1
ATOM 2484 N N . LYS A 1 312 ? -5.665 10.770 -13.179 1.00 94.25 312 LYS A N 1
ATOM 2485 C CA . LYS A 1 312 ? -5.021 9.548 -12.677 1.00 94.25 312 LYS A CA 1
ATOM 2486 C C . LYS A 1 312 ? -5.935 8.321 -12.681 1.00 94.25 312 LYS A C 1
ATOM 2488 O O . LYS A 1 312 ? -5.460 7.252 -12.274 1.00 94.25 312 LYS A O 1
ATOM 2493 N N . SER A 1 313 ? -7.191 8.464 -13.109 1.00 96.62 313 SER A N 1
ATOM 2494 C CA . SER A 1 313 ? -8.147 7.362 -13.210 1.00 96.62 313 SER A CA 1
ATOM 2495 C C . SER A 1 313 ? -7.814 6.407 -14.363 1.00 96.62 313 SER A C 1
ATOM 2497 O O . SER A 1 313 ? -7.226 6.807 -15.367 1.00 96.62 313 SER A O 1
ATOM 2499 N N . SER A 1 314 ? -8.199 5.134 -14.233 1.00 96.81 314 SER A N 1
ATOM 2500 C CA . SER A 1 314 ? -8.162 4.154 -15.328 1.00 96.81 314 SER A CA 1
ATOM 2501 C C . SER A 1 314 ? -9.459 4.099 -16.144 1.00 96.81 314 SER A C 1
ATOM 2503 O O . SER A 1 314 ? -9.564 3.331 -17.100 1.00 96.81 314 SER A O 1
ATOM 2505 N N . LYS A 1 315 ? -10.459 4.925 -15.816 1.00 94.75 315 LYS A N 1
ATOM 2506 C CA . LYS A 1 315 ? -11.718 4.984 -16.561 1.00 94.75 315 LYS A CA 1
ATOM 2507 C C . LYS A 1 315 ? -11.470 5.415 -18.009 1.00 94.75 315 LYS A C 1
ATOM 2509 O O . LYS A 1 315 ? -10.931 6.486 -18.267 1.00 94.75 315 LYS A O 1
ATOM 2514 N N . GLY A 1 316 ? -11.898 4.578 -18.954 1.00 94.38 316 GLY A N 1
ATOM 2515 C CA . GLY A 1 316 ? -11.668 4.804 -20.384 1.00 94.38 316 GLY A CA 1
ATOM 2516 C C . GLY A 1 316 ? -10.231 4.526 -20.834 1.00 94.38 316 GLY A C 1
ATOM 2517 O O . GLY A 1 316 ? -9.853 4.946 -21.924 1.00 94.38 316 GLY A O 1
ATOM 2518 N N . LEU A 1 317 ? -9.425 3.843 -20.012 1.00 96.12 317 LEU A N 1
ATOM 2519 C CA . LEU A 1 317 ? -8.085 3.421 -20.397 1.00 96.12 317 LEU A CA 1
ATOM 2520 C C . LEU A 1 317 ? -8.166 2.415 -21.548 1.00 96.12 317 LEU A C 1
ATOM 2522 O O . LEU A 1 317 ? -8.730 1.332 -21.412 1.00 96.12 317 LEU A O 1
ATOM 2526 N N . ASP A 1 318 ? -7.545 2.784 -22.661 1.00 97.19 318 ASP A N 1
ATOM 2527 C CA . ASP A 1 318 ? -7.309 1.918 -23.808 1.00 97.19 318 ASP A CA 1
ATOM 2528 C C . ASP A 1 318 ? -5.859 1.421 -23.763 1.00 97.19 318 ASP A C 1
ATOM 2530 O O . ASP A 1 318 ? -4.910 2.215 -23.788 1.00 97.19 318 ASP A O 1
ATOM 2534 N N . MET A 1 319 ? -5.688 0.102 -23.658 1.00 96.75 319 MET A N 1
ATOM 2535 C CA . MET A 1 319 ? -4.368 -0.513 -23.541 1.00 96.75 319 MET A CA 1
ATOM 2536 C C . MET A 1 319 ? -3.544 -0.422 -24.825 1.00 96.75 319 MET A C 1
ATOM 2538 O O . MET A 1 319 ? -2.325 -0.319 -24.719 1.00 96.75 319 MET A O 1
ATOM 2542 N N . GLU A 1 320 ? -4.157 -0.421 -26.009 1.00 96.56 320 GLU A N 1
ATOM 2543 C CA . GLU A 1 320 ? -3.427 -0.300 -27.277 1.00 96.56 320 GLU A CA 1
ATOM 2544 C C . GLU A 1 320 ? -2.840 1.105 -27.408 1.00 96.56 320 GLU A C 1
ATOM 2546 O O . GLU A 1 320 ? -1.642 1.274 -27.654 1.00 96.56 320 GLU A O 1
ATOM 2551 N N . VAL A 1 321 ? -3.662 2.121 -27.124 1.00 97.25 321 VAL A N 1
ATOM 2552 C CA . VAL A 1 321 ? -3.218 3.521 -27.089 1.00 97.25 321 VAL A CA 1
ATOM 2553 C C . VAL A 1 321 ? -2.138 3.716 -26.024 1.00 97.25 321 VAL A C 1
ATOM 2555 O O . VAL A 1 321 ? -1.151 4.419 -26.253 1.00 97.25 321 VAL A O 1
ATOM 2558 N N . ARG A 1 322 ? -2.300 3.106 -24.842 1.00 96.75 322 ARG A N 1
ATOM 2559 C CA . ARG A 1 322 ? -1.330 3.250 -23.748 1.00 96.75 322 ARG A CA 1
ATOM 2560 C C . ARG A 1 322 ? 0.008 2.601 -24.073 1.00 96.75 322 ARG A C 1
ATOM 2562 O O . ARG A 1 322 ? 1.043 3.215 -23.828 1.00 96.75 322 ARG A O 1
ATOM 2569 N N . TYR A 1 323 ? -0.026 1.403 -24.640 1.00 97.94 323 TYR A N 1
ATOM 2570 C CA . TYR A 1 323 ? 1.155 0.673 -25.074 1.00 97.94 323 TYR A CA 1
ATOM 2571 C C . TYR A 1 323 ? 1.900 1.415 -26.194 1.00 97.94 323 TYR A C 1
ATOM 2573 O O . TYR A 1 323 ? 3.122 1.538 -26.127 1.00 97.94 323 TYR A O 1
ATOM 2581 N N . GLY A 1 324 ? 1.185 2.019 -27.153 1.00 98.19 32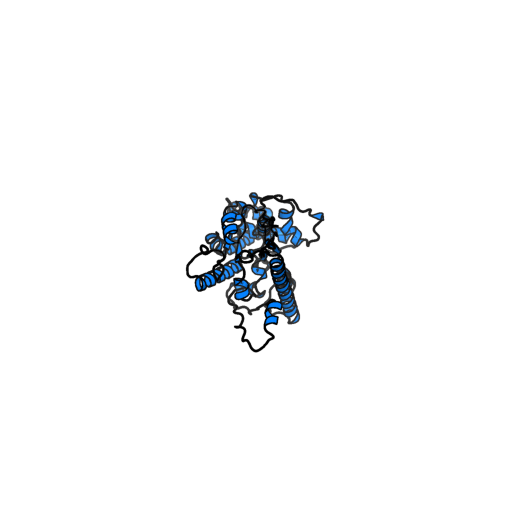4 GLY A N 1
ATOM 2582 C CA . GLY A 1 324 ? 1.785 2.910 -28.156 1.00 98.19 324 GLY A CA 1
ATOM 2583 C C . GLY A 1 324 ? 2.558 4.076 -27.527 1.00 98.19 324 GLY A C 1
ATOM 2584 O O . GLY A 1 324 ? 3.716 4.307 -27.868 1.00 98.19 324 GLY A O 1
ATOM 2585 N N . LYS A 1 325 ? 1.979 4.738 -26.515 1.00 97.62 325 LYS A N 1
ATOM 2586 C CA . LYS A 1 325 ? 2.674 5.796 -25.757 1.00 97.62 325 LYS A CA 1
ATOM 2587 C C . LYS A 1 325 ? 3.905 5.281 -25.011 1.00 97.62 325 LYS A C 1
ATOM 2589 O O . LYS A 1 325 ? 4.901 5.990 -24.930 1.00 97.62 325 LYS A O 1
ATOM 2594 N N . TRP A 1 326 ? 3.864 4.065 -24.463 1.00 98.12 326 TRP A N 1
ATOM 2595 C CA . TRP A 1 326 ? 5.043 3.470 -23.826 1.00 98.12 326 TRP A CA 1
ATOM 2596 C C . TRP A 1 326 ? 6.170 3.218 -24.827 1.00 98.12 326 TRP A C 1
ATOM 2598 O O . TRP A 1 326 ? 7.325 3.423 -24.470 1.00 98.12 326 TRP A O 1
ATOM 2608 N N . LYS A 1 327 ? 5.862 2.832 -26.071 1.00 98.25 327 LYS A N 1
ATOM 2609 C CA . LYS A 1 327 ? 6.879 2.691 -27.127 1.00 98.25 327 LYS A CA 1
ATOM 2610 C C . LYS A 1 327 ? 7.537 4.020 -27.464 1.00 98.25 327 LYS A C 1
ATOM 2612 O O . LYS A 1 327 ? 8.759 4.089 -27.529 1.00 98.25 327 LYS A O 1
ATOM 2617 N N . GLU A 1 328 ? 6.733 5.066 -27.636 1.00 98.06 328 GLU A N 1
ATOM 2618 C CA . GLU A 1 328 ? 7.229 6.417 -27.914 1.00 98.06 328 GLU A CA 1
ATOM 2619 C C . GLU A 1 328 ? 8.098 6.954 -26.770 1.00 98.06 328 GLU A C 1
ATOM 2621 O O . GLU A 1 328 ? 9.142 7.555 -27.013 1.00 98.06 328 GLU A O 1
ATOM 2626 N N . GLU A 1 329 ? 7.678 6.735 -25.522 1.00 97.00 329 GLU A N 1
ATOM 2627 C CA . GLU A 1 329 ? 8.334 7.320 -24.353 1.00 97.00 329 GLU A CA 1
ATOM 2628 C C . GLU A 1 329 ? 9.534 6.503 -23.851 1.00 97.00 329 GLU A C 1
ATOM 2630 O O . GLU A 1 329 ? 10.557 7.074 -23.469 1.00 97.00 329 GLU A O 1
ATOM 2635 N N . PHE A 1 330 ? 9.415 5.175 -23.816 1.00 96.00 330 PHE A N 1
ATOM 2636 C CA . PHE A 1 330 ? 10.389 4.282 -23.178 1.00 96.00 330 PHE A CA 1
ATOM 2637 C C . PHE A 1 330 ? 11.134 3.371 -24.163 1.00 96.00 330 PHE A C 1
ATOM 2639 O O . PHE A 1 330 ? 12.085 2.694 -23.769 1.00 96.00 330 PHE A O 1
ATOM 2646 N N . GLY A 1 331 ? 10.734 3.359 -25.436 1.00 97.19 331 GLY A N 1
ATOM 2647 C CA . GLY A 1 331 ? 11.252 2.451 -26.455 1.00 97.19 331 GLY A CA 1
ATOM 2648 C C . GLY A 1 331 ? 10.578 1.076 -26.439 1.00 97.19 331 GLY A C 1
ATOM 2649 O O . GLY A 1 331 ? 10.011 0.639 -25.434 1.00 97.19 331 GLY A O 1
ATOM 2650 N N . ASP A 1 332 ? 10.667 0.368 -27.568 1.00 97.19 332 ASP A N 1
ATOM 2651 C CA . ASP A 1 332 ? 9.941 -0.888 -27.803 1.00 97.19 332 ASP A CA 1
ATOM 2652 C C . ASP A 1 332 ? 10.224 -1.969 -26.756 1.00 97.19 332 ASP A C 1
ATOM 2654 O O . ASP A 1 332 ? 9.297 -2.585 -26.238 1.00 97.19 332 ASP A O 1
ATOM 2658 N N . SER A 1 333 ? 11.499 -2.179 -26.409 1.00 95.00 333 SER A N 1
ATOM 2659 C CA . SER A 1 333 ? 11.879 -3.240 -25.470 1.00 95.00 333 SER A CA 1
ATOM 2660 C C . SER A 1 333 ? 11.314 -3.015 -24.070 1.00 95.00 333 SER A C 1
ATOM 2662 O O . SER A 1 333 ? 10.946 -3.979 -23.412 1.00 95.00 333 SER A O 1
ATOM 2664 N N . VAL A 1 334 ? 11.266 -1.769 -23.592 1.00 95.88 334 VAL A N 1
ATOM 2665 C CA . VAL A 1 334 ? 10.711 -1.463 -22.267 1.00 95.88 334 VAL A CA 1
ATOM 2666 C C . VAL A 1 334 ? 9.191 -1.546 -22.306 1.00 95.88 334 VAL A C 1
ATOM 2668 O O . VAL A 1 334 ? 8.588 -2.081 -21.380 1.00 95.88 334 VAL A O 1
ATOM 2671 N N . ALA A 1 335 ? 8.570 -1.046 -23.376 1.00 97.25 335 ALA A N 1
ATOM 2672 C CA . ALA A 1 335 ? 7.125 -1.099 -23.549 1.00 97.25 335 ALA A CA 1
ATOM 2673 C C . ALA A 1 335 ? 6.590 -2.538 -23.544 1.00 97.25 335 ALA A C 1
ATOM 2675 O O . ALA A 1 335 ? 5.576 -2.792 -22.893 1.00 97.25 335 ALA A O 1
ATOM 2676 N N . GLU A 1 336 ? 7.276 -3.466 -24.221 1.00 96.69 336 GLU A N 1
ATOM 2677 C CA . GLU A 1 336 ? 6.914 -4.890 -24.244 1.00 96.69 336 GLU A CA 1
ATOM 2678 C C . GLU A 1 336 ? 6.921 -5.495 -22.839 1.00 96.69 336 GLU A C 1
ATOM 2680 O O . GLU A 1 336 ? 5.928 -6.055 -22.388 1.00 96.69 336 GLU A O 1
ATOM 2685 N N . GLU A 1 337 ? 8.000 -5.289 -22.092 1.00 95.12 337 GLU A N 1
ATOM 2686 C CA . GLU A 1 337 ? 8.165 -5.875 -20.760 1.00 95.12 337 GLU A CA 1
ATOM 2687 C C . GLU A 1 337 ? 7.178 -5.258 -19.752 1.00 95.12 337 GLU A C 1
ATOM 2689 O O . GLU A 1 337 ? 6.602 -5.961 -18.922 1.00 95.12 337 GLU A O 1
ATOM 2694 N N . LEU A 1 338 ? 6.896 -3.950 -19.846 1.00 96.31 338 LEU A N 1
ATOM 2695 C CA . LEU A 1 338 ? 5.833 -3.317 -19.053 1.00 96.31 338 LEU A CA 1
ATOM 2696 C C . LEU A 1 338 ? 4.450 -3.886 -19.388 1.00 96.31 338 LEU A C 1
ATOM 2698 O O . LEU A 1 338 ? 3.610 -4.006 -18.492 1.00 96.31 338 LEU A O 1
ATOM 2702 N N . TYR A 1 339 ? 4.204 -4.234 -20.652 1.00 96.75 339 TYR A N 1
ATOM 2703 C CA . TYR A 1 339 ? 2.959 -4.857 -21.087 1.00 96.75 339 TYR A CA 1
ATOM 2704 C C . TYR A 1 339 ? 2.827 -6.286 -20.550 1.00 96.75 339 TYR A C 1
ATOM 2706 O O . TYR A 1 339 ? 1.787 -6.622 -19.981 1.00 96.75 339 TYR A O 1
ATOM 2714 N N . GLU A 1 340 ? 3.887 -7.091 -20.611 1.00 95.06 340 GLU A N 1
ATOM 2715 C CA . GLU A 1 340 ? 3.925 -8.425 -19.997 1.00 95.06 340 GLU A CA 1
ATOM 2716 C C . GLU A 1 340 ? 3.702 -8.362 -18.476 1.00 95.06 340 GLU A C 1
ATOM 2718 O O . GLU A 1 340 ? 2.886 -9.108 -17.923 1.00 95.06 340 GLU A O 1
ATOM 2723 N N . LEU A 1 341 ? 4.365 -7.426 -17.786 1.00 94.38 341 LEU A N 1
ATOM 2724 C CA . LEU A 1 341 ? 4.166 -7.188 -16.353 1.00 94.38 341 LEU A CA 1
ATOM 2725 C C . LEU A 1 341 ? 2.721 -6.784 -16.048 1.00 94.38 341 LEU A C 1
ATOM 2727 O O . LEU A 1 341 ? 2.111 -7.331 -15.130 1.00 94.38 341 LEU A O 1
ATOM 2731 N N . PHE A 1 342 ? 2.143 -5.868 -16.830 1.00 95.50 342 PHE A N 1
ATOM 2732 C CA . PHE A 1 342 ? 0.728 -5.508 -16.728 1.00 95.50 342 PHE A CA 1
ATOM 2733 C C . PHE A 1 342 ? -0.166 -6.752 -16.828 1.00 95.50 342 PHE A C 1
ATOM 2735 O O . PHE A 1 342 ? -0.990 -6.976 -15.938 1.00 95.50 342 PHE A O 1
ATOM 2742 N N . GLN A 1 343 ? 0.019 -7.577 -17.861 1.00 96.94 343 GLN A N 1
ATOM 2743 C CA . GLN A 1 343 ? -0.785 -8.779 -18.075 1.00 96.94 343 GLN A CA 1
ATOM 2744 C C . GLN A 1 343 ? -0.652 -9.768 -16.915 1.00 96.94 343 GLN A C 1
ATOM 2746 O O . GLN A 1 343 ? -1.658 -10.315 -16.462 1.00 96.94 343 GLN A O 1
ATOM 2751 N N . LYS A 1 344 ? 0.562 -9.951 -16.381 1.00 94.25 344 LYS A N 1
ATOM 2752 C CA . LYS A 1 344 ? 0.819 -10.821 -15.224 1.00 94.25 344 LYS A CA 1
ATOM 2753 C C . LYS A 1 344 ? 0.058 -10.374 -13.971 1.00 94.25 344 LYS A C 1
ATOM 2755 O O . LYS A 1 344 ? -0.351 -11.216 -13.176 1.00 94.25 344 LYS A O 1
ATOM 2760 N N . LEU A 1 345 ? -0.140 -9.070 -13.785 1.00 95.56 345 LEU A N 1
ATOM 2761 C CA . LEU A 1 345 ? -0.805 -8.502 -12.607 1.00 95.56 345 LEU A CA 1
ATOM 2762 C C . LEU A 1 345 ? -2.334 -8.452 -12.709 1.00 95.56 345 LEU A C 1
ATOM 2764 O O . LEU A 1 345 ? -3.013 -8.367 -11.681 1.00 95.56 345 LEU A O 1
ATOM 2768 N N . MET A 1 346 ? -2.885 -8.508 -13.923 1.00 97.75 346 MET A N 1
ATOM 2769 C CA . MET A 1 346 ? -4.329 -8.411 -14.159 1.00 97.75 346 MET A CA 1
ATOM 2770 C C . MET A 1 346 ? -5.169 -9.476 -13.437 1.00 97.75 346 MET A C 1
ATOM 2772 O O . MET A 1 346 ? -6.195 -9.097 -12.870 1.00 97.75 346 MET A O 1
ATOM 2776 N N . PRO A 1 347 ? -4.789 -10.769 -13.392 1.00 97.81 347 PRO A N 1
ATOM 2777 C CA . PRO A 1 347 ? -5.601 -11.791 -12.733 1.00 97.81 347 PRO A CA 1
ATOM 2778 C C . PRO A 1 347 ? -5.870 -11.506 -11.250 1.00 97.81 347 PRO A C 1
ATOM 2780 O O . PRO A 1 347 ? -7.015 -11.609 -10.801 1.00 97.81 347 PRO A O 1
ATOM 2783 N N . ASP A 1 348 ? -4.841 -11.111 -10.497 1.00 97.50 348 ASP A N 1
ATOM 2784 C CA . ASP A 1 348 ? -4.969 -10.796 -9.070 1.00 97.50 348 ASP A CA 1
ATOM 2785 C C . ASP A 1 348 ? -5.698 -9.467 -8.844 1.00 97.50 348 ASP A C 1
ATOM 2787 O O . ASP A 1 348 ? -6.537 -9.368 -7.945 1.00 97.50 348 ASP A O 1
ATOM 2791 N N . TYR A 1 349 ? -5.441 -8.466 -9.693 1.00 98.31 349 TYR A N 1
ATOM 2792 C CA . TYR A 1 349 ? -6.178 -7.204 -9.667 1.00 98.31 349 TYR A CA 1
ATOM 2793 C C . TYR A 1 349 ? -7.679 -7.424 -9.885 1.00 98.31 349 TYR A C 1
ATOM 2795 O O . TYR A 1 349 ? -8.480 -7.015 -9.050 1.00 98.31 349 TYR A O 1
ATOM 2803 N N . GLU A 1 350 ? -8.075 -8.125 -10.949 1.00 98.50 350 GLU A N 1
ATOM 2804 C CA . GLU A 1 350 ? -9.485 -8.389 -11.254 1.00 98.50 350 GLU A CA 1
ATOM 2805 C C . GLU A 1 350 ? -10.152 -9.263 -10.185 1.00 98.50 350 GLU A C 1
ATOM 2807 O O . GLU A 1 350 ? -11.333 -9.090 -9.873 1.00 98.50 350 GLU A O 1
ATOM 2812 N N . TYR A 1 351 ? -9.405 -10.193 -9.580 1.00 98.62 351 TYR A N 1
ATOM 2813 C CA . TYR A 1 351 ? -9.888 -10.978 -8.446 1.00 98.62 351 TYR A CA 1
ATOM 2814 C C . TYR A 1 351 ? -10.279 -10.089 -7.259 1.00 98.62 351 TYR A C 1
ATOM 2816 O O . TYR A 1 351 ? -11.385 -10.234 -6.726 1.00 98.62 351 TYR A O 1
ATOM 2824 N N . LEU A 1 352 ? -9.391 -9.177 -6.857 1.00 98.44 352 LEU A N 1
ATOM 2825 C CA . LEU A 1 352 ? -9.622 -8.252 -5.747 1.00 98.44 352 LEU A CA 1
ATOM 2826 C C . LEU A 1 352 ? -10.684 -7.205 -6.107 1.00 98.44 352 LEU A C 1
ATOM 2828 O O . LEU A 1 352 ? -11.573 -6.930 -5.305 1.00 98.44 352 LEU A O 1
ATOM 2832 N N . LYS A 1 353 ? -10.664 -6.687 -7.337 1.00 98.00 353 LYS A N 1
ATOM 2833 C CA . LYS A 1 353 ? -11.622 -5.694 -7.839 1.00 98.00 353 LYS A CA 1
ATOM 2834 C C . LYS A 1 353 ? -13.065 -6.175 -7.757 1.00 98.00 353 LYS A C 1
ATOM 2836 O O . LYS A 1 353 ? -13.931 -5.415 -7.343 1.00 98.00 353 LYS A O 1
ATOM 2841 N N . ARG A 1 354 ? -13.343 -7.447 -8.068 1.00 97.88 354 ARG A N 1
ATOM 2842 C CA . ARG A 1 354 ? -14.696 -8.029 -7.926 1.00 97.88 354 ARG A CA 1
ATOM 2843 C C . ARG A 1 354 ? -15.195 -8.121 -6.476 1.00 97.88 354 ARG A C 1
ATOM 2845 O O . ARG A 1 354 ? -16.348 -8.477 -6.263 1.00 97.88 354 ARG A O 1
ATOM 2852 N N . ARG A 1 355 ? -14.332 -7.842 -5.497 1.00 96.44 355 ARG A N 1
ATOM 2853 C CA . ARG A 1 355 ? -14.600 -7.913 -4.052 1.00 96.44 355 ARG A CA 1
ATOM 2854 C C . ARG A 1 355 ? -14.504 -6.551 -3.365 1.00 96.44 355 ARG A C 1
ATOM 2856 O O . ARG A 1 355 ? -14.528 -6.493 -2.136 1.00 96.44 355 ARG A O 1
ATOM 2863 N N . LYS A 1 356 ? -14.361 -5.476 -4.145 1.00 95.06 356 LYS A N 1
ATOM 2864 C CA . LYS A 1 356 ? -14.389 -4.108 -3.633 1.00 95.06 356 LYS A CA 1
ATOM 2865 C C . LYS A 1 356 ? -15.759 -3.779 -3.039 1.00 95.06 356 LYS A C 1
ATOM 2867 O O . LYS A 1 356 ? -16.767 -4.355 -3.453 1.00 95.06 356 LYS A O 1
ATOM 2872 N N . ILE A 1 357 ? -15.765 -2.894 -2.048 1.00 91.88 357 ILE A N 1
ATOM 2873 C CA . ILE A 1 357 ? -16.979 -2.468 -1.331 1.00 91.88 357 ILE A CA 1
ATOM 2874 C C . ILE A 1 357 ? -17.883 -1.556 -2.155 1.00 91.88 357 ILE A C 1
ATOM 2876 O O . ILE A 1 357 ? -17.381 -0.739 -2.952 1.00 91.88 357 ILE A O 1
#

Nearest PDB structures (foldseek):
  3tmk-assembly4_G  TM=4.622E-01  e=7.717E-02  Saccharomyces cerevisiae
  2zi5-assembly2_C-2  TM=4.702E-01  e=3.456E-01  Homo sapiens
  3tmk-assembly2_C  TM=5.469E-01  e=6.022E-01  Saccharomyces cerevisiae
  2ak3-assembly2_B  TM=4.218E-01  e=5.389E-01  Bos taurus
  3uxm-assembly6_C  TM=3.854E-01  e=4.967E+00  Pseudomonas aeruginosa PAO1

Mean predicted aligned error: 8.53 Å

Foldseek 3Di:
DDDDDDDDDDPPDDDDPPPPPPPQDLFFFEEEAEAAQLCVVQVCQQQVQWPQEDEEEDLLVQLVVLCCVPPNL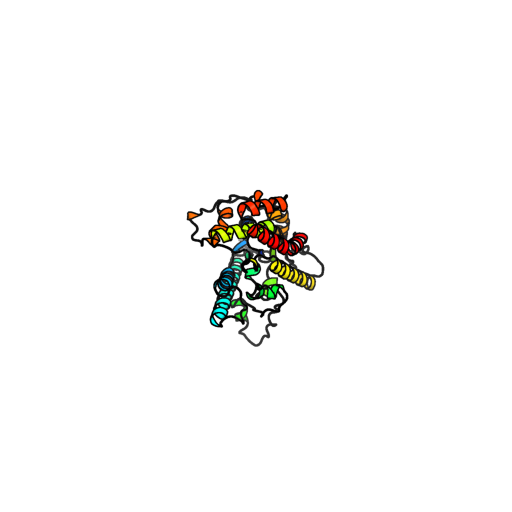PALVVDDPVSNVVSLVSRLRSVQVVVVVQVVSVVVSGGYHYYDYLVSFARSNCLDPVVVVPDDGDQAAHDRVVVVVVPPDDDDPPPPQDDPARGNYRPVVVQSHQYEYRDEQLLLQLVLVQQLVCQPPNDDLPDSVCSRNACVSVLRRLVVLQVVQCVQVNPDALPVASPGSGHHYAYDGSQCVLVVVQVVVVCRRRVTDPVSGPQFDDAADPVPDPDDSSVCSRCVVVNRDGGRDNVSHCVVPDLVVSLVVCCVPVNDVNSVSSVVSSVVRVVSSVVRVVRHD

Sequence (357 aa):
MHINQASDGEQASSGGHNNGQSVRSKCRDVFLFSVSRTLSNVFCRLLSAQTGWVQSDYHLQKGFFHSRDKFDWAPLDEISDELRREYIELTHQGVEILQKAREDAIKEDKHLLVKNHSFFTVEPSALSNEAQRGKEVPSLTIVPRALASEAEGGISATPAQTKTNPTFFPDEYLLSWQPVFMIRHPALVVESWYRAETRVVPINVKDKVWSYVTFWYSRSLYDWYVARATESNGTKSAAEGYSAPSPWPIVVDADDVLSGECLAKLCSACGMSVEHIKVEWEELPLEAQDVSKRHMSYMRDLWTSTGLDQSKSSKGLDMEVRYGKWKEEFGDSVAEELYELFQKLMPDYEYLKRRKI

InterPro domains:
  IPR027417 P-loop containing nucleoside triphosphate hydrolase [G3DSA:3.40.50.300] (28-356)
  IPR027417 P-loop containing nucleoside triphosphate hydrolase [SSF52540] (28-352)

Radius of gyration: 24.91 Å; Cα contacts (8 Å, |Δi|>4): 469; chains: 1; bounding box: 76×57×99 Å